Protein AF-A0A1A8ERA2-F1 (afdb_monomer_lite)

Radius of gyration: 36.49 Å; chains: 1; bounding box: 68×68×113 Å

Foldseek 3Di:
DVVVVVVVVVVVVVVVPDDPVPDDDDLVCLQVPDDDDDDPDDDPPCVDPVNDDPVVVVVVVPDDDPDPLQVCLVVDPVSDRRCVVVPDPCVVLVVVLVVLVVLLVVLLVVVVVVVVVVVVVPDPVPPPPVPPPPPPCPVVVVLVVDDPVPRPDPPDDDDDDDDDDDDDDDDDDDDDDDPPDPPVPCPPVVVVVVSVVVPHDDDPVRVVVVVVVVVPDQPSGPVSSVVSSVCSVPPPPPDDPPPPPPPDDD

Organism: NCBI:txid1143690

Structure (mmCIF, N/CA/C/O backbone):
data_AF-A0A1A8ERA2-F1
#
_entry.id   AF-A0A1A8ERA2-F1
#
loop_
_atom_site.group_PDB
_atom_site.id
_atom_site.type_symbol
_atom_site.label_atom_id
_atom_site.label_alt_id
_atom_site.label_comp_id
_atom_site.label_asym_id
_atom_site.label_entity_id
_atom_site.label_seq_id
_atom_site.pdbx_PDB_ins_code
_atom_site.Cartn_x
_atom_site.Cartn_y
_atom_site.Cartn_z
_atom_site.occupancy
_atom_site.B_iso_or_equiv
_atom_site.auth_seq_id
_atom_site.auth_comp_id
_atom_site.auth_asym_id
_atom_site.auth_atom_id
_atom_site.pdbx_PDB_model_num
ATOM 1 N N . MET A 1 1 ? -25.218 9.909 1.684 1.00 67.38 1 MET A N 1
ATOM 2 C CA . MET A 1 1 ? -26.041 10.709 2.620 1.00 67.38 1 MET A CA 1
ATOM 3 C C . MET A 1 1 ? -27.299 9.947 3.028 1.00 67.38 1 MET A C 1
ATOM 5 O O . MET A 1 1 ? -27.456 9.695 4.211 1.00 67.38 1 MET A O 1
ATOM 9 N N . SER A 1 2 ? -28.126 9.487 2.080 1.00 87.06 2 SER A N 1
ATOM 10 C CA . SER A 1 2 ? -29.392 8.778 2.359 1.00 87.06 2 SER A CA 1
ATOM 11 C C . SER A 1 2 ? -29.260 7.539 3.259 1.00 87.06 2 SER A C 1
ATOM 13 O O . SER A 1 2 ? -29.951 7.444 4.263 1.00 87.06 2 SER A O 1
ATOM 15 N N . SER A 1 3 ? -28.324 6.630 2.965 1.00 95.19 3 SER A N 1
ATOM 16 C CA . SER A 1 3 ? -28.158 5.389 3.748 1.00 95.19 3 SER A CA 1
ATOM 17 C C . SER A 1 3 ? -27.691 5.618 5.194 1.00 95.19 3 SER A C 1
ATOM 19 O O . SER A 1 3 ? -28.064 4.868 6.094 1.00 95.19 3 SER A O 1
ATOM 21 N N . LEU A 1 4 ? -26.875 6.649 5.444 1.00 96.38 4 LEU A N 1
ATOM 22 C CA . LEU A 1 4 ? -26.453 6.972 6.809 1.00 96.38 4 LEU A CA 1
ATOM 23 C C . LEU A 1 4 ? -27.625 7.532 7.612 1.00 96.38 4 LEU A C 1
ATOM 25 O O . LEU A 1 4 ? -27.808 7.134 8.756 1.00 96.38 4 LEU A O 1
ATOM 29 N N . GLN A 1 5 ? -28.420 8.408 6.995 1.00 95.94 5 GLN A N 1
ATOM 30 C CA . GLN A 1 5 ? -29.575 9.010 7.647 1.00 95.94 5 GLN A CA 1
ATOM 31 C C . GLN A 1 5 ? -30.605 7.952 8.047 1.00 95.94 5 GLN A C 1
ATOM 33 O O . GLN A 1 5 ? -30.998 7.896 9.203 1.00 95.94 5 GLN A O 1
ATOM 38 N N . GLU A 1 6 ? -30.936 7.029 7.143 1.00 97.19 6 GLU A N 1
ATOM 39 C CA . GLU A 1 6 ? -31.848 5.922 7.448 1.00 97.19 6 GLU A CA 1
ATOM 40 C C . GLU A 1 6 ? -31.353 5.073 8.633 1.00 97.19 6 GLU A C 1
ATOM 42 O O . GLU A 1 6 ? -32.122 4.707 9.522 1.00 97.19 6 GLU A O 1
ATOM 47 N N . ARG A 1 7 ? -30.044 4.790 8.691 1.00 96.94 7 ARG A N 1
ATOM 48 C CA . ARG A 1 7 ? -29.445 4.065 9.821 1.00 96.94 7 ARG A CA 1
ATOM 49 C C . ARG A 1 7 ? -29.543 4.843 11.129 1.00 96.94 7 ARG A C 1
ATOM 51 O O . ARG A 1 7 ? -29.744 4.219 12.166 1.00 96.94 7 ARG A O 1
ATOM 58 N N . VAL A 1 8 ? -29.369 6.164 11.088 1.00 97.25 8 VAL A N 1
ATOM 59 C CA . VAL A 1 8 ? -29.513 7.042 12.258 1.00 97.25 8 VAL A CA 1
ATOM 60 C C . VAL A 1 8 ? -30.956 7.018 12.756 1.00 97.25 8 VAL A C 1
ATOM 62 O O . VAL A 1 8 ? -31.172 6.792 13.944 1.00 97.25 8 VAL A O 1
ATOM 65 N N . ASP A 1 9 ? -31.929 7.149 11.858 1.00 96.75 9 ASP A N 1
ATOM 66 C CA . ASP A 1 9 ? -33.352 7.159 12.207 1.00 96.75 9 ASP A CA 1
ATOM 67 C C . ASP A 1 9 ? -33.783 5.814 12.821 1.00 96.75 9 ASP A C 1
ATOM 69 O O . ASP A 1 9 ? -34.408 5.770 13.883 1.00 96.75 9 ASP A O 1
ATOM 73 N N . GLN A 1 10 ? -33.370 4.692 12.218 1.00 96.44 10 GLN A N 1
ATOM 74 C CA . GLN A 1 10 ? -33.622 3.355 12.768 1.00 96.44 10 GLN A CA 1
ATOM 75 C C . GLN A 1 10 ? -32.937 3.140 14.123 1.00 96.44 10 GLN A C 1
ATOM 77 O O . GLN A 1 10 ? -33.499 2.490 15.007 1.00 96.44 10 GLN A O 1
ATOM 82 N N . LEU A 1 11 ? -31.712 3.647 14.293 1.00 96.94 11 LEU A N 1
ATOM 83 C CA . LEU A 1 11 ? -30.984 3.527 15.553 1.00 96.94 11 LEU A CA 1
ATOM 84 C C . LEU A 1 11 ? -31.659 4.342 16.659 1.00 96.94 11 LEU A C 1
ATOM 86 O O . LEU A 1 11 ? -31.787 3.836 17.769 1.00 96.94 11 LEU A O 1
ATOM 90 N N . ALA A 1 12 ? -32.141 5.549 16.357 1.00 96.81 12 ALA A N 1
ATOM 91 C CA . ALA A 1 12 ? -32.857 6.390 17.312 1.00 96.81 12 ALA A CA 1
ATOM 92 C C . ALA A 1 12 ? -34.110 5.689 17.858 1.00 96.81 12 ALA A C 1
ATOM 94 O O . ALA A 1 12 ? -34.311 5.657 19.069 1.00 96.81 12 ALA A O 1
ATOM 95 N N . VAL A 1 13 ? -34.897 5.049 16.983 1.00 96.56 13 VAL A N 1
ATOM 96 C CA . VAL A 1 13 ? -36.064 4.246 17.386 1.00 96.56 13 VAL A CA 1
ATOM 97 C C . VAL A 1 13 ? -35.662 3.054 18.259 1.00 96.56 13 VAL A C 1
ATOM 99 O O . VAL A 1 13 ? -36.326 2.767 19.249 1.00 96.56 13 VAL A O 1
ATOM 102 N N . LYS A 1 14 ? -34.572 2.353 17.922 1.00 94.88 14 LYS A N 1
ATOM 103 C CA . LYS A 1 14 ? -34.097 1.217 18.728 1.00 94.88 14 LYS A CA 1
ATOM 104 C C . LYS A 1 14 ? -33.638 1.648 20.116 1.00 94.88 14 LYS A C 1
ATOM 106 O O . LYS A 1 14 ? -33.946 0.960 21.076 1.00 94.88 14 LYS A O 1
ATOM 111 N N . VAL A 1 15 ? -32.931 2.772 20.221 1.00 94.56 15 VAL A N 1
ATOM 112 C CA . VAL A 1 15 ? -32.398 3.278 21.495 1.00 94.56 15 VAL A CA 1
ATOM 113 C C . VAL A 1 15 ? -33.516 3.711 22.442 1.00 94.56 15 VAL A C 1
ATOM 115 O O . VAL A 1 15 ? -33.426 3.443 23.634 1.00 94.56 15 VAL A O 1
ATOM 118 N N . THR A 1 16 ? -34.585 4.334 21.938 1.00 93.19 16 THR A N 1
ATOM 119 C CA . THR A 1 16 ? -35.718 4.756 22.782 1.00 93.19 16 THR A CA 1
ATOM 120 C C . THR A 1 16 ? -36.591 3.597 23.262 1.00 93.19 16 THR A C 1
ATOM 122 O O . THR A 1 16 ? -37.322 3.763 24.232 1.00 93.19 16 THR A O 1
ATOM 125 N N . GLN A 1 17 ? -36.518 2.436 22.605 1.00 91.44 17 GLN A N 1
ATOM 126 C CA . GLN A 1 17 ? -37.237 1.215 22.990 1.00 91.44 17 GLN A CA 1
ATOM 127 C C . GLN A 1 17 ? -36.444 0.308 23.945 1.00 91.44 17 GLN A C 1
ATOM 129 O O . GLN A 1 17 ? -36.964 -0.732 24.345 1.00 91.44 17 GLN A O 1
ATOM 134 N N . LEU A 1 18 ? -35.199 0.656 24.294 1.00 89.81 18 LEU A N 1
ATOM 135 C CA . LEU A 1 18 ? -34.400 -0.130 25.236 1.00 89.81 18 LEU A CA 1
ATOM 136 C C . LEU A 1 18 ? -34.972 -0.014 26.653 1.00 89.81 18 LEU A C 1
ATOM 138 O O . LEU A 1 18 ? -35.163 1.087 27.165 1.00 89.81 18 LEU A O 1
ATOM 142 N N . ASP A 1 19 ? -35.191 -1.160 27.295 1.00 89.56 19 ASP A N 1
ATOM 143 C CA . ASP A 1 19 ? -35.602 -1.253 28.695 1.00 89.56 19 ASP A CA 1
ATOM 144 C C . ASP A 1 19 ? -34.461 -1.840 29.535 1.00 89.56 19 ASP A C 1
ATOM 146 O O . ASP A 1 19 ? -34.217 -3.049 29.546 1.00 89.56 19 ASP A O 1
ATOM 150 N N . SER A 1 20 ? -33.769 -0.966 30.269 1.00 81.06 20 SER A N 1
ATOM 151 C CA . SER A 1 20 ? -32.629 -1.335 31.114 1.00 81.06 20 SER A CA 1
ATOM 152 C C . SER A 1 20 ? -32.998 -2.228 32.299 1.00 81.06 20 SER A C 1
ATOM 154 O O . SER A 1 20 ? -32.108 -2.777 32.940 1.00 81.06 20 SER A O 1
ATOM 156 N N . THR A 1 21 ? -34.284 -2.333 32.650 1.00 80.81 21 THR A N 1
ATOM 157 C CA . THR A 1 21 ? -34.737 -3.180 33.763 1.00 80.81 21 THR A CA 1
ATOM 158 C C . THR A 1 21 ? -34.913 -4.642 33.356 1.00 80.81 21 THR A C 1
ATOM 160 O O . THR A 1 21 ? -34.885 -5.518 34.218 1.00 80.81 21 THR A O 1
ATOM 163 N N . VAL A 1 22 ? -35.047 -4.903 32.050 1.00 80.38 22 VAL A N 1
ATOM 164 C CA . VAL A 1 22 ? -35.243 -6.237 31.460 1.00 80.38 22 VAL A CA 1
ATOM 165 C C . VAL A 1 22 ? -33.970 -6.755 30.777 1.00 80.38 22 VAL A C 1
ATOM 167 O O . VAL A 1 22 ? -33.800 -7.963 30.622 1.00 80.38 22 VAL A O 1
ATOM 170 N N . GLU A 1 23 ? -33.060 -5.870 30.364 1.00 78.38 23 GLU A N 1
ATOM 171 C CA . GLU A 1 23 ? -31.837 -6.251 29.651 1.00 78.38 23 GLU A CA 1
ATOM 172 C C . GLU A 1 23 ? -30.810 -6.943 30.572 1.00 78.38 23 GLU A C 1
ATOM 174 O O . GLU A 1 23 ? -30.042 -6.307 31.294 1.00 78.38 23 GLU A O 1
ATOM 179 N N . GLU A 1 24 ? -30.776 -8.277 30.532 1.00 81.25 24 GLU A N 1
ATOM 180 C CA . GLU A 1 24 ? -29.792 -9.078 31.265 1.00 81.25 24 GLU A CA 1
ATOM 181 C C . GLU A 1 24 ? -28.432 -9.128 30.547 1.00 81.25 24 GLU A C 1
ATOM 183 O O . GLU A 1 24 ? -28.320 -9.487 29.370 1.00 81.25 24 GLU A O 1
ATOM 188 N N . VAL A 1 25 ? -27.353 -8.834 31.280 1.00 79.06 25 VAL A N 1
ATOM 189 C CA . VAL A 1 25 ? -25.978 -8.918 30.765 1.00 79.06 25 VAL A CA 1
ATOM 190 C C . VAL A 1 25 ? -25.501 -10.373 30.778 1.00 79.06 25 VAL A C 1
ATOM 192 O O . VAL A 1 25 ? -25.180 -10.933 31.827 1.00 79.06 25 VAL A O 1
ATOM 195 N N . SER A 1 26 ? -25.399 -10.989 29.598 1.00 81.12 26 SER A N 1
ATOM 196 C CA . SER A 1 26 ? -24.947 -12.377 29.462 1.00 81.12 26 SER A CA 1
ATOM 197 C C . SER A 1 26 ? -23.425 -12.499 29.333 1.00 81.12 26 SER A C 1
ATOM 199 O O . SER A 1 26 ? -22.819 -12.063 28.353 1.00 81.12 26 SER A O 1
ATOM 201 N N . LEU A 1 27 ? -22.797 -13.215 30.272 1.00 77.50 27 LEU A N 1
ATOM 202 C CA . LEU A 1 27 ? -21.377 -13.592 30.185 1.00 77.50 27 LEU A CA 1
ATOM 203 C C . LEU A 1 27 ? -21.080 -14.570 29.030 1.00 77.50 27 LEU A C 1
ATOM 205 O O . LEU A 1 27 ? -19.918 -14.763 28.670 1.00 77.50 27 LEU A O 1
ATOM 209 N N . GLN A 1 28 ? -22.106 -15.186 28.430 1.00 72.44 28 GLN A N 1
ATOM 210 C CA . GLN A 1 28 ? -21.942 -16.115 27.305 1.00 72.44 28 GLN A CA 1
ATOM 211 C C . GLN A 1 28 ? -21.515 -15.384 26.024 1.00 72.44 28 GLN A C 1
ATOM 213 O O . GLN A 1 28 ? -20.762 -15.935 25.214 1.00 72.44 28 GLN A O 1
ATOM 218 N N . ASP A 1 29 ? -21.931 -14.124 25.864 1.00 74.69 29 ASP A N 1
ATOM 219 C CA . ASP A 1 29 ? -21.637 -13.319 24.677 1.00 74.69 29 ASP A CA 1
ATOM 220 C C . ASP A 1 29 ? -20.141 -13.031 24.517 1.00 74.69 29 ASP A C 1
ATOM 222 O O . ASP A 1 29 ? -19.654 -12.960 23.389 1.00 74.69 29 ASP A O 1
ATOM 226 N N . ILE A 1 30 ? -19.402 -12.958 25.630 1.00 72.56 30 ILE A N 1
ATOM 227 C CA . ILE A 1 30 ? -17.950 -12.714 25.662 1.00 72.56 30 ILE A CA 1
ATOM 228 C C . ILE A 1 30 ? -17.185 -13.795 24.882 1.00 72.56 30 ILE A C 1
ATOM 230 O O . ILE A 1 30 ? -16.195 -13.497 24.216 1.00 72.56 30 ILE A O 1
ATOM 234 N N . ASN A 1 31 ? -17.659 -15.043 24.928 1.00 71.38 31 ASN A N 1
ATOM 235 C CA . ASN A 1 31 ? -16.985 -16.178 24.295 1.00 71.38 31 ASN A CA 1
ATOM 236 C C . ASN A 1 31 ? -17.620 -16.585 22.958 1.00 71.38 31 ASN A C 1
ATOM 238 O O . ASN A 1 31 ? -16.948 -17.171 22.111 1.00 71.38 31 ASN A O 1
ATOM 242 N N . MET A 1 32 ? -18.906 -16.283 22.755 1.00 71.50 32 MET A N 1
ATOM 243 C CA . MET A 1 32 ? -19.664 -16.734 21.582 1.00 71.50 32 MET A CA 1
ATOM 244 C C . MET A 1 32 ? -19.730 -15.694 20.455 1.00 71.50 32 MET A C 1
ATOM 246 O O . MET A 1 32 ? -19.982 -16.061 19.302 1.00 71.50 32 MET A O 1
ATOM 250 N N . ARG A 1 33 ? -19.486 -14.407 20.746 1.00 75.69 33 ARG A N 1
ATOM 251 C CA . ARG A 1 33 ? -19.503 -13.320 19.756 1.00 75.69 33 ARG A CA 1
ATOM 252 C C . ARG A 1 33 ? -18.098 -12.788 19.503 1.00 75.69 33 ARG A C 1
ATOM 254 O O . ARG A 1 33 ? -17.253 -12.718 20.387 1.00 75.69 33 ARG A O 1
ATOM 261 N N . LYS A 1 34 ? -17.840 -12.379 18.260 1.00 79.75 34 LYS A N 1
ATOM 262 C CA . LYS A 1 34 ? -16.628 -11.616 17.946 1.00 79.75 34 LYS A CA 1
ATOM 263 C C . LYS A 1 34 ? -16.745 -10.227 18.563 1.00 79.75 34 LYS A C 1
ATOM 265 O O . LYS A 1 34 ? -17.805 -9.611 18.479 1.00 79.75 34 LYS A O 1
ATOM 270 N N . ALA A 1 35 ? -15.639 -9.721 19.099 1.00 82.56 35 ALA A N 1
ATOM 271 C CA . ALA A 1 35 ? -15.551 -8.327 19.506 1.00 82.56 35 ALA A CA 1
ATOM 272 C C . ALA A 1 35 ? -15.845 -7.397 18.318 1.00 82.56 35 ALA A C 1
ATOM 274 O O . ALA A 1 35 ? -15.449 -7.677 17.181 1.00 82.56 35 ALA A O 1
ATOM 275 N N . PHE A 1 36 ? -16.509 -6.278 18.600 1.00 88.19 36 PHE A N 1
ATOM 276 C CA . PHE A 1 36 ? -16.684 -5.206 17.631 1.00 88.19 36 PHE A CA 1
ATOM 277 C C . PHE A 1 36 ? -15.318 -4.725 17.116 1.00 88.19 36 PHE A C 1
ATOM 279 O O . PHE A 1 36 ? -14.358 -4.591 17.879 1.00 88.19 36 PHE A O 1
ATOM 286 N N . LYS A 1 37 ? -15.232 -4.467 15.809 1.00 89.94 37 LYS A N 1
ATOM 287 C CA . LYS A 1 37 ? -14.061 -3.883 15.153 1.00 89.94 37 LYS A CA 1
ATOM 288 C C . LYS A 1 37 ? -14.521 -2.695 14.324 1.00 89.94 37 LYS A C 1
ATOM 290 O O . LYS A 1 37 ? -15.423 -2.831 13.498 1.00 89.94 37 LYS A O 1
ATOM 295 N N . SER A 1 38 ? -13.907 -1.543 14.560 1.00 94.00 38 SER A N 1
ATOM 296 C CA . SER A 1 38 ? -14.080 -0.373 13.708 1.00 94.00 38 SER A CA 1
ATOM 297 C C . SER A 1 38 ? -13.376 -0.579 12.366 1.00 94.00 38 SER A C 1
ATOM 299 O O . SER A 1 38 ? -12.514 -1.448 12.218 1.00 94.00 38 SER A O 1
ATOM 301 N N . SER A 1 39 ? -13.755 0.233 11.378 1.00 92.06 39 SER A N 1
ATOM 302 C CA . SER A 1 39 ? -13.008 0.309 10.124 1.00 92.06 39 SER A CA 1
ATOM 303 C C . SER A 1 39 ? -11.579 0.781 10.403 1.00 92.06 39 SER A C 1
ATOM 305 O O . SER A 1 39 ? -11.381 1.776 11.097 1.00 92.06 39 SER A O 1
ATOM 307 N N . THR A 1 40 ? -10.601 0.074 9.842 1.00 90.06 40 THR A N 1
ATOM 308 C CA . THR A 1 40 ? -9.170 0.416 9.901 1.00 90.06 40 THR A CA 1
ATOM 309 C C . THR A 1 40 ? -8.590 0.632 8.503 1.00 90.06 40 THR A C 1
ATOM 311 O O . THR A 1 40 ? -7.399 0.425 8.287 1.00 90.06 40 THR A O 1
ATOM 314 N N . ILE A 1 41 ? -9.441 0.971 7.531 1.00 88.94 41 ILE A N 1
ATOM 315 C CA . ILE A 1 41 ? -9.022 1.230 6.152 1.00 88.94 41 ILE A CA 1
ATOM 316 C C . ILE A 1 41 ? -8.099 2.452 6.148 1.00 88.94 41 ILE A C 1
ATOM 318 O O . ILE A 1 41 ? -8.436 3.489 6.718 1.00 88.94 41 ILE A O 1
ATOM 322 N N . GLN A 1 42 ? -6.938 2.306 5.516 1.00 89.75 42 GLN A N 1
ATOM 323 C CA . GLN A 1 42 ? -5.975 3.378 5.303 1.00 89.75 42 GLN A CA 1
ATOM 324 C C . GLN A 1 42 ? -5.757 3.541 3.804 1.00 89.75 42 GLN A C 1
ATOM 326 O O . GLN A 1 42 ? -5.497 2.556 3.110 1.00 89.75 42 GLN A O 1
ATOM 331 N N . ASP A 1 43 ? -5.847 4.775 3.316 1.00 90.25 43 ASP A N 1
ATOM 332 C CA . ASP A 1 43 ? -5.602 5.072 1.910 1.00 90.25 43 ASP A CA 1
ATOM 333 C C . ASP A 1 43 ? -4.105 4.951 1.605 1.00 90.25 43 ASP A C 1
ATOM 335 O O . ASP A 1 43 ? -3.256 5.574 2.246 1.00 90.25 43 ASP A O 1
ATOM 339 N N . GLN A 1 44 ? -3.779 4.132 0.610 1.00 89.12 44 GLN A N 1
ATOM 340 C CA . GLN A 1 44 ? -2.415 3.868 0.161 1.00 89.12 44 GLN A CA 1
ATOM 341 C C . GLN A 1 44 ? -2.328 4.039 -1.359 1.00 89.12 44 GLN A C 1
ATOM 343 O O . GLN A 1 44 ? -3.341 4.079 -2.053 1.00 89.12 44 GLN A O 1
ATOM 348 N N . GLN A 1 45 ? -1.104 4.136 -1.892 1.00 90.25 45 GLN A N 1
ATOM 349 C CA . GLN A 1 45 ? -0.858 4.287 -3.338 1.00 90.25 45 GLN A CA 1
ATOM 350 C C . GLN A 1 45 ? -1.581 5.498 -3.968 1.00 90.25 45 GLN A C 1
ATOM 352 O O . GLN A 1 45 ? -2.091 5.440 -5.088 1.00 90.25 45 GLN A O 1
ATOM 357 N N . VAL A 1 46 ? -1.584 6.628 -3.253 1.00 90.94 46 VAL A N 1
ATOM 358 C CA . VAL A 1 46 ? -2.332 7.850 -3.609 1.00 90.94 46 VAL A CA 1
ATOM 359 C C . VAL A 1 46 ? -1.911 8.500 -4.935 1.00 90.94 46 VAL A C 1
ATOM 361 O O . VAL A 1 46 ? -2.669 9.278 -5.503 1.00 90.94 46 VAL A O 1
ATOM 364 N N . VAL A 1 47 ? -0.736 8.154 -5.467 1.00 90.50 47 VAL A N 1
ATOM 365 C CA . VAL A 1 47 ? -0.189 8.647 -6.751 1.00 90.50 47 VAL A CA 1
ATOM 366 C C . VAL A 1 47 ? -0.242 7.595 -7.870 1.00 90.50 47 VAL A C 1
ATOM 368 O O . VAL A 1 47 ? 0.595 7.575 -8.772 1.00 90.50 47 VAL A O 1
ATOM 371 N N . SER A 1 48 ? -1.196 6.667 -7.799 1.00 92.38 48 SER A N 1
ATOM 372 C CA . SER A 1 48 ? -1.416 5.656 -8.837 1.00 92.38 48 SER A CA 1
ATOM 373 C C . SER A 1 48 ? -1.961 6.264 -10.137 1.00 92.38 48 SER A C 1
ATOM 375 O O . SER A 1 48 ? -2.517 7.358 -10.162 1.00 92.38 48 SER A O 1
ATOM 377 N N . ARG A 1 49 ? -1.857 5.531 -11.255 1.00 92.50 49 ARG A N 1
ATOM 378 C CA . ARG A 1 49 ? -2.374 6.003 -12.558 1.00 92.50 49 ARG A CA 1
ATOM 379 C C . ARG A 1 49 ? -3.873 6.325 -12.535 1.00 92.50 49 ARG A C 1
ATOM 381 O O . ARG A 1 49 ? -4.320 7.136 -13.335 1.00 92.50 49 ARG A O 1
ATOM 388 N N . THR A 1 50 ? -4.635 5.694 -11.643 1.00 92.75 50 THR A N 1
ATOM 389 C CA . THR A 1 50 ? -6.082 5.896 -11.489 1.00 92.75 50 THR A CA 1
ATOM 390 C C . THR A 1 50 ? -6.443 7.167 -10.729 1.00 92.75 50 THR A C 1
ATOM 392 O O . THR A 1 50 ? -7.565 7.637 -10.872 1.00 92.75 50 THR A O 1
ATOM 395 N N . SER A 1 51 ? -5.525 7.730 -9.936 1.00 95.44 51 SER A N 1
ATOM 396 C CA . SER A 1 51 ? -5.746 9.000 -9.233 1.00 95.44 51 SER A CA 1
ATOM 397 C C . SER A 1 51 ? -5.266 10.220 -10.026 1.00 95.44 51 SER A C 1
ATOM 399 O O . SER A 1 51 ? -5.419 11.351 -9.565 1.00 95.44 51 SER A O 1
ATOM 401 N N . VAL A 1 52 ? -4.701 10.019 -11.224 1.00 94.69 52 VAL A N 1
ATOM 402 C CA . VAL A 1 52 ? -4.218 11.112 -12.075 1.00 94.69 52 VAL A CA 1
ATOM 403 C C . VAL A 1 52 ? -5.408 11.922 -12.615 1.00 94.69 52 VAL A C 1
ATOM 405 O O . VAL A 1 52 ? -6.302 11.341 -13.232 1.00 94.69 52 VAL A O 1
ATOM 408 N N . PRO A 1 53 ? -5.425 13.259 -12.448 1.00 96.69 53 PRO A N 1
ATOM 409 C CA . PRO A 1 53 ? -6.510 14.098 -12.953 1.00 96.69 53 PRO A CA 1
ATOM 410 C C . PRO A 1 53 ? -6.645 14.059 -14.481 1.00 96.69 53 PRO A C 1
ATOM 412 O O . PRO A 1 53 ? -5.637 14.053 -15.192 1.00 96.69 53 PRO A O 1
ATOM 415 N N . ASN A 1 54 ? -7.881 14.148 -14.990 1.00 96.75 54 ASN A N 1
ATOM 416 C CA . ASN A 1 54 ? -8.180 14.104 -16.431 1.00 96.75 54 ASN A CA 1
ATOM 417 C C . ASN A 1 54 ? -7.306 15.047 -17.288 1.00 96.75 54 ASN A C 1
ATOM 419 O O . ASN A 1 54 ? -6.746 14.563 -18.271 1.00 96.75 54 ASN A O 1
ATOM 423 N N . PRO A 1 55 ? -7.074 16.328 -16.920 1.00 97.75 55 PRO A N 1
ATOM 424 C CA . PRO A 1 55 ? -6.225 17.210 -17.728 1.00 97.75 55 PRO A CA 1
ATOM 425 C C . PRO A 1 55 ? -4.784 16.700 -17.881 1.00 97.75 55 PRO A C 1
ATOM 427 O O . PRO A 1 55 ? -4.175 16.828 -18.942 1.00 97.75 55 PRO A O 1
ATOM 430 N N . VAL A 1 56 ? -4.234 16.080 -16.832 1.00 97.12 56 VAL A N 1
ATOM 431 C CA . VAL A 1 56 ? -2.882 15.501 -16.854 1.00 97.12 56 VAL A CA 1
ATOM 432 C C . VAL A 1 56 ? -2.856 14.240 -17.719 1.00 97.12 56 VAL A C 1
ATOM 434 O O . VAL A 1 56 ? -1.907 14.037 -18.475 1.00 97.12 56 VAL A O 1
ATOM 437 N N . VAL A 1 57 ? -3.910 13.417 -17.666 1.00 96.56 57 VAL A N 1
ATOM 438 C CA . VAL A 1 57 ? -4.058 12.240 -18.540 1.00 96.56 57 VAL A CA 1
ATOM 439 C C . VAL A 1 57 ? -4.120 12.652 -20.014 1.00 96.56 57 VAL A C 1
ATOM 441 O O . VAL A 1 57 ? -3.457 12.046 -20.855 1.00 96.56 57 VAL A O 1
ATOM 444 N N . GLU A 1 58 ? -4.860 13.713 -20.337 1.00 97.00 58 GLU A N 1
ATOM 445 C CA . GLU A 1 58 ? -4.934 14.255 -21.697 1.00 97.00 58 GLU A CA 1
ATOM 446 C C . GLU A 1 58 ? -3.575 14.750 -22.199 1.00 97.00 58 GLU A C 1
ATOM 448 O O . GLU A 1 58 ? -3.207 14.480 -23.343 1.00 97.00 58 GLU A O 1
ATOM 453 N N . MET A 1 59 ? -2.807 15.442 -21.350 1.00 97.00 59 MET A N 1
ATOM 454 C CA . MET A 1 59 ? -1.434 15.836 -21.677 1.00 97.00 59 MET A CA 1
ATOM 455 C C . MET A 1 59 ? -0.544 14.616 -21.916 1.00 97.00 59 MET A C 1
ATOM 457 O O . MET A 1 59 ? 0.158 14.569 -22.922 1.00 97.00 59 MET A O 1
ATOM 461 N N . TYR A 1 60 ? -0.619 13.614 -21.039 1.00 96.06 60 TYR A N 1
ATOM 462 C CA . TYR A 1 60 ? 0.163 12.385 -21.147 1.00 96.06 60 TYR A CA 1
ATOM 463 C C . TYR A 1 60 ? -0.100 11.634 -22.460 1.00 96.06 60 TYR A C 1
ATOM 465 O O . TYR A 1 60 ? 0.831 11.120 -23.072 1.00 96.06 60 TYR A O 1
ATOM 473 N N . HIS A 1 61 ? -1.346 11.599 -22.941 1.00 95.88 61 HIS A N 1
ATOM 474 C CA . HIS A 1 61 ? -1.682 10.945 -24.211 1.00 95.88 61 HIS A CA 1
ATOM 475 C C . HIS A 1 61 ? -1.125 11.649 -25.453 1.00 95.88 61 HIS A C 1
ATOM 477 O O . HIS A 1 61 ? -1.030 11.011 -26.502 1.00 95.88 61 HIS A O 1
ATOM 483 N N . ARG A 1 62 ? -0.757 12.932 -25.347 1.00 96.50 62 ARG A N 1
ATOM 484 C CA . ARG A 1 62 ? -0.086 13.679 -26.421 1.00 96.50 62 ARG A CA 1
ATOM 485 C C . ARG A 1 62 ? 1.430 13.476 -26.433 1.00 96.50 62 ARG A C 1
ATOM 487 O O . ARG A 1 62 ? 2.065 13.857 -27.409 1.00 96.50 62 ARG A O 1
ATOM 494 N N . CYS A 1 63 ? 2.006 12.918 -25.368 1.00 97.06 63 CYS A N 1
ATOM 495 C CA . CYS A 1 63 ? 3.434 12.633 -25.295 1.00 97.06 63 CYS A CA 1
ATOM 496 C C . CYS A 1 63 ? 3.820 11.423 -26.155 1.00 97.06 63 CYS A C 1
ATOM 498 O O . CYS A 1 63 ? 3.009 10.525 -26.406 1.00 97.06 63 CYS A O 1
ATOM 500 N N . ASP A 1 64 ? 5.095 11.375 -26.543 1.00 97.44 64 ASP A N 1
ATOM 501 C CA . ASP A 1 64 ? 5.650 10.251 -27.287 1.00 97.44 64 ASP A CA 1
ATOM 502 C C . ASP A 1 64 ? 5.598 8.963 -26.463 1.00 97.44 64 ASP A C 1
ATOM 504 O O . ASP A 1 64 ? 5.986 8.905 -25.291 1.00 97.44 64 ASP A O 1
ATOM 508 N N . LYS A 1 65 ? 5.098 7.903 -27.097 1.00 95.81 65 LYS A N 1
ATOM 509 C CA . LYS A 1 65 ? 5.016 6.573 -26.493 1.00 95.81 65 LYS A CA 1
ATOM 510 C C . LYS A 1 65 ? 6.381 5.887 -26.580 1.00 95.81 65 LYS A C 1
ATOM 512 O O . LYS A 1 65 ? 7.103 6.101 -27.555 1.00 95.81 65 LYS A O 1
ATOM 517 N N . PRO A 1 66 ? 6.730 5.023 -25.609 1.00 96.06 66 PRO A N 1
ATOM 518 C CA . PRO A 1 66 ? 7.962 4.256 -25.701 1.00 96.06 66 PRO A CA 1
ATOM 519 C C . PRO A 1 66 ? 7.938 3.347 -26.940 1.00 96.06 66 PRO A C 1
ATOM 521 O O . PRO A 1 66 ? 6.854 2.953 -27.393 1.00 96.06 66 PRO A O 1
ATOM 524 N N . PRO A 1 67 ? 9.114 2.960 -27.467 1.00 96.38 67 PRO A N 1
ATOM 525 C CA . PRO A 1 67 ? 9.194 1.976 -28.537 1.00 96.38 67 PRO A CA 1
ATOM 526 C C . PRO A 1 67 ? 8.419 0.700 -28.163 1.00 96.38 67 PRO A C 1
ATOM 528 O O . PRO A 1 67 ? 8.462 0.289 -26.998 1.00 96.38 67 PRO A O 1
ATOM 531 N N . PRO A 1 68 ? 7.718 0.048 -29.111 1.00 95.81 68 PRO A N 1
ATOM 532 C CA . PRO A 1 68 ? 6.856 -1.100 -28.830 1.00 95.81 68 PRO A CA 1
ATOM 533 C C . PRO A 1 68 ? 7.671 -2.384 -28.603 1.00 95.81 68 PRO A C 1
ATOM 535 O O . PRO A 1 68 ? 7.469 -3.391 -29.272 1.00 95.81 68 PRO A O 1
ATOM 538 N N . LEU A 1 69 ? 8.592 -2.372 -27.638 1.00 96.81 69 LEU A N 1
ATOM 539 C CA . LEU A 1 69 ? 9.502 -3.481 -27.344 1.00 96.81 69 LEU A CA 1
ATOM 540 C C . LEU A 1 69 ? 8.770 -4.744 -26.878 1.00 96.81 69 LEU A C 1
ATOM 542 O O . LEU A 1 69 ? 9.312 -5.835 -27.009 1.00 96.81 69 LEU A O 1
ATOM 546 N N . ASN A 1 70 ? 7.518 -4.622 -26.426 1.00 95.00 70 ASN A N 1
ATOM 547 C CA . ASN A 1 70 ? 6.660 -5.747 -26.042 1.00 95.00 70 ASN A CA 1
ATOM 548 C C . ASN A 1 70 ? 6.509 -6.811 -27.137 1.00 95.00 70 ASN A C 1
ATOM 550 O O . ASN A 1 70 ? 6.288 -7.977 -26.820 1.00 95.00 70 ASN A O 1
ATOM 554 N N . ILE A 1 71 ? 6.655 -6.439 -28.413 1.00 96.69 71 ILE A N 1
ATOM 555 C CA . ILE A 1 71 ? 6.617 -7.393 -29.532 1.00 96.69 71 ILE A CA 1
ATOM 556 C C . ILE A 1 71 ? 7.774 -8.400 -29.484 1.00 96.69 71 ILE A C 1
ATOM 558 O O . ILE A 1 71 ? 7.672 -9.479 -30.060 1.00 96.69 71 ILE A O 1
ATOM 562 N N . LEU A 1 72 ? 8.868 -8.053 -28.798 1.00 95.88 72 LEU A N 1
ATOM 563 C CA . LEU A 1 72 ? 10.051 -8.893 -28.642 1.00 95.88 72 LEU A CA 1
ATOM 564 C C . LEU A 1 72 ? 9.950 -9.821 -27.425 1.00 95.88 72 LEU A C 1
ATOM 566 O O . LEU A 1 72 ? 10.703 -10.785 -27.345 1.00 95.88 72 LEU A O 1
ATOM 570 N N . THR A 1 73 ? 9.019 -9.568 -26.497 1.00 95.50 73 THR A N 1
ATOM 571 C CA . THR A 1 73 ? 8.836 -10.363 -25.270 1.00 95.50 73 THR A CA 1
ATOM 572 C C . THR A 1 73 ? 8.696 -11.873 -25.534 1.00 95.50 73 THR A C 1
ATOM 574 O O . THR A 1 73 ? 9.357 -12.634 -24.829 1.00 95.50 73 THR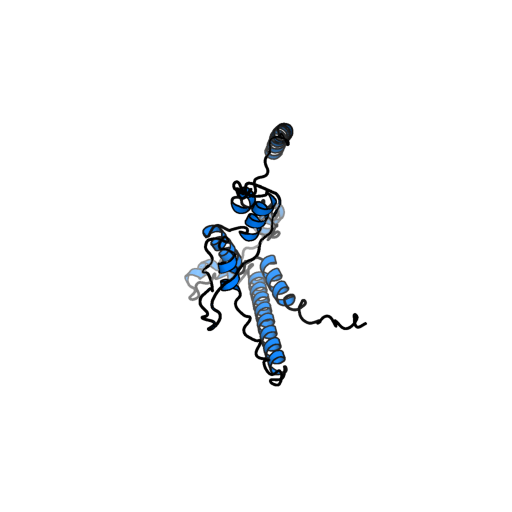 A O 1
ATOM 577 N N . PRO A 1 74 ? 7.933 -12.350 -26.546 1.00 97.00 74 PRO A N 1
ATOM 578 C CA . PRO A 1 74 ? 7.823 -13.786 -26.838 1.00 97.00 74 PRO A CA 1
ATOM 579 C C . PRO A 1 74 ? 9.129 -14.458 -27.282 1.00 97.00 74 PRO A C 1
ATOM 581 O O . PRO A 1 74 ? 9.244 -15.675 -27.186 1.00 97.00 74 PRO A O 1
ATOM 584 N N . TYR A 1 75 ? 10.099 -13.682 -27.767 1.00 96.06 75 TYR A N 1
ATOM 585 C CA . TYR A 1 75 ? 11.369 -14.184 -28.299 1.00 96.06 75 TYR A CA 1
ATOM 586 C C . TYR A 1 75 ? 12.503 -14.153 -27.266 1.00 96.06 75 TYR A C 1
ATOM 588 O O . TYR A 1 75 ? 13.646 -14.445 -27.605 1.00 96.06 75 TYR A O 1
ATOM 596 N N . ARG A 1 76 ? 12.221 -13.766 -26.016 1.00 96.44 76 ARG A N 1
ATOM 597 C CA . ARG A 1 76 ? 13.220 -13.716 -24.945 1.00 96.44 76 ARG A CA 1
ATOM 598 C C . ARG A 1 76 ? 13.305 -15.040 -24.192 1.00 96.44 76 ARG A C 1
ATOM 600 O O . ARG A 1 76 ? 12.293 -15.541 -23.706 1.00 96.44 76 ARG A O 1
ATOM 607 N N . ASP A 1 77 ? 14.525 -15.518 -23.962 1.00 96.94 77 ASP A N 1
ATOM 608 C CA . ASP A 1 77 ? 14.778 -16.746 -23.192 1.00 96.94 77 ASP A CA 1
ATOM 609 C C . ASP A 1 77 ? 14.382 -16.623 -21.709 1.00 96.94 77 ASP A C 1
ATOM 611 O O . ASP A 1 77 ? 13.951 -17.590 -21.080 1.00 96.94 77 ASP A O 1
ATOM 615 N N . ASP A 1 78 ? 14.490 -15.418 -21.137 1.00 95.50 78 ASP A N 1
ATOM 616 C CA . ASP A 1 78 ? 14.213 -15.151 -19.720 1.00 95.50 78 ASP A CA 1
ATOM 617 C C . ASP A 1 78 ? 12.725 -14.945 -19.390 1.00 95.50 78 ASP A C 1
ATOM 619 O O . ASP A 1 78 ? 12.376 -14.799 -18.215 1.00 95.50 78 ASP A O 1
ATOM 623 N N . LYS A 1 79 ? 11.847 -14.929 -20.406 1.00 93.44 79 LYS A N 1
ATOM 624 C CA . LYS A 1 79 ? 10.396 -14.673 -20.294 1.00 93.44 79 LYS A CA 1
ATOM 625 C C . LYS A 1 79 ? 10.042 -13.363 -19.579 1.00 93.44 79 LYS A C 1
ATOM 6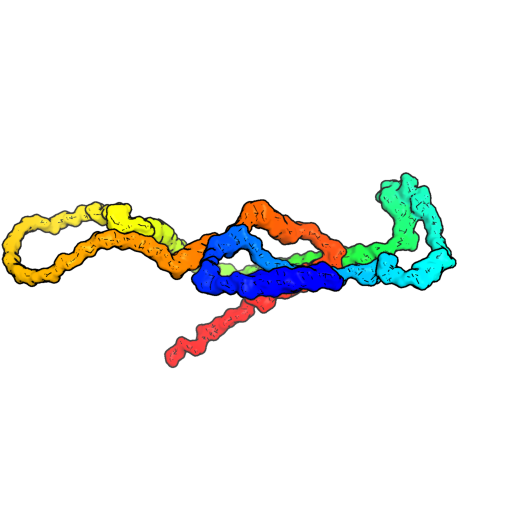27 O O . LYS A 1 79 ? 8.930 -13.212 -19.070 1.00 93.44 79 LYS A O 1
ATOM 632 N N . LYS A 1 80 ? 10.979 -12.415 -19.505 1.00 94.88 80 LYS A N 1
ATOM 633 C CA . LYS A 1 80 ? 10.737 -11.101 -18.907 1.00 94.88 80 LYS A CA 1
ATOM 634 C C . LYS A 1 80 ? 10.140 -10.165 -19.944 1.00 94.88 80 LYS A C 1
ATOM 636 O O . LYS A 1 80 ? 10.420 -10.270 -21.131 1.00 94.88 80 LYS A O 1
ATOM 641 N N . ASP A 1 81 ? 9.338 -9.221 -19.473 1.00 94.88 81 ASP A N 1
ATOM 642 C CA . ASP A 1 81 ? 8.792 -8.165 -20.316 1.00 94.88 81 ASP A CA 1
ATOM 643 C C . ASP A 1 81 ? 9.933 -7.309 -20.893 1.00 94.88 81 ASP A C 1
ATOM 645 O O . ASP A 1 81 ? 10.686 -6.678 -20.148 1.00 94.88 81 ASP A O 1
ATOM 649 N N . ALA A 1 82 ? 10.065 -7.306 -22.221 1.00 96.31 82 ALA A N 1
ATOM 650 C CA . ALA A 1 82 ? 11.102 -6.572 -22.931 1.00 96.31 82 ALA A CA 1
ATOM 651 C C . ALA A 1 82 ? 11.033 -5.059 -22.667 1.00 96.31 82 ALA A C 1
ATOM 653 O O . ALA A 1 82 ? 12.075 -4.409 -22.589 1.00 96.31 82 ALA A O 1
ATOM 654 N N . LEU A 1 83 ? 9.835 -4.491 -22.477 1.00 96.75 83 LEU A N 1
ATOM 655 C CA . LEU A 1 83 ? 9.691 -3.061 -22.209 1.00 96.75 83 LEU A CA 1
ATOM 656 C C . LEU A 1 83 ? 10.237 -2.673 -20.836 1.00 96.75 83 LEU A C 1
ATOM 658 O O . LEU A 1 83 ? 10.745 -1.564 -20.699 1.00 96.75 83 LEU A O 1
ATOM 662 N N . LYS A 1 84 ? 10.247 -3.586 -19.855 1.00 96.50 84 LYS A N 1
ATOM 663 C CA . LYS A 1 84 ? 10.840 -3.324 -18.531 1.00 96.50 84 LYS A CA 1
ATOM 664 C C . LYS A 1 84 ? 12.347 -3.070 -18.575 1.00 96.50 84 LYS A C 1
ATOM 666 O O . LYS A 1 84 ? 12.875 -2.440 -17.667 1.00 96.50 84 LYS A O 1
ATOM 671 N N . PHE A 1 85 ? 13.036 -3.504 -19.633 1.00 95.50 85 PHE A N 1
ATOM 672 C CA . PHE A 1 85 ? 14.451 -3.175 -19.850 1.00 95.50 85 PHE A CA 1
ATOM 673 C C . PHE A 1 85 ? 14.658 -1.740 -20.348 1.00 95.50 85 PHE A C 1
ATOM 675 O O . PHE A 1 85 ? 15.760 -1.212 -20.236 1.00 95.50 85 PHE A O 1
ATOM 682 N N . TYR A 1 86 ? 13.614 -1.110 -20.888 1.00 97.00 86 TYR A N 1
ATOM 683 C CA . TYR A 1 86 ? 13.624 0.291 -21.304 1.00 97.00 86 TYR A CA 1
ATOM 684 C C . TYR A 1 86 ? 13.016 1.204 -20.232 1.00 97.00 86 TYR A C 1
ATOM 686 O O . TYR A 1 86 ? 13.571 2.250 -19.910 1.00 97.00 86 TYR A O 1
ATOM 694 N N . THR A 1 87 ? 11.878 0.811 -19.658 1.00 96.56 87 THR A N 1
ATOM 695 C CA . THR A 1 87 ? 11.187 1.556 -18.605 1.00 96.56 87 THR A CA 1
ATOM 696 C C . THR A 1 87 ? 10.463 0.605 -17.654 1.00 96.56 87 THR A C 1
ATOM 698 O O . THR A 1 87 ? 9.619 -0.188 -18.067 1.00 96.56 87 THR A O 1
ATOM 701 N N . ASP A 1 88 ? 10.773 0.691 -16.360 1.00 96.50 88 ASP A N 1
ATOM 702 C CA . ASP A 1 88 ? 10.102 -0.084 -15.316 1.00 96.50 88 ASP A CA 1
ATOM 703 C C . ASP A 1 88 ? 9.636 0.833 -14.173 1.00 96.50 88 ASP A C 1
ATOM 705 O O . ASP A 1 88 ? 10.418 1.167 -13.278 1.00 96.50 88 ASP A O 1
ATOM 709 N N . PRO A 1 89 ? 8.346 1.219 -14.149 1.00 95.06 89 PRO A N 1
ATOM 710 C CA . PRO A 1 89 ? 7.780 2.011 -13.058 1.00 95.06 89 PRO A CA 1
ATOM 711 C C . PRO A 1 89 ? 7.823 1.312 -11.689 1.00 95.06 89 PRO A C 1
ATOM 713 O O . PRO A 1 89 ? 7.758 1.980 -10.660 1.00 95.06 89 PRO A O 1
ATOM 716 N N . SER A 1 90 ? 7.928 -0.023 -11.654 1.00 94.69 90 SER A N 1
ATOM 717 C CA . SER A 1 90 ? 7.987 -0.798 -10.407 1.00 94.69 90 SER A CA 1
ATOM 718 C C . SER A 1 90 ? 9.395 -0.891 -9.812 1.00 94.69 90 SER A C 1
ATOM 720 O O . SER A 1 90 ? 9.543 -1.304 -8.659 1.00 94.69 90 SER A O 1
ATOM 722 N N . TYR A 1 91 ? 10.421 -0.463 -10.558 1.00 96.44 91 TYR A N 1
ATOM 723 C CA . TYR A 1 91 ? 11.831 -0.606 -10.194 1.00 96.44 91 TYR A CA 1
ATOM 724 C C . TYR A 1 91 ? 12.154 -0.030 -8.812 1.00 96.44 91 TYR A C 1
ATOM 726 O O . TYR A 1 91 ? 12.690 -0.734 -7.956 1.00 96.44 91 TYR A O 1
ATOM 734 N N . PHE A 1 92 ? 11.777 1.228 -8.561 1.00 96.50 92 PHE A N 1
ATOM 735 C CA . PHE A 1 92 ? 12.081 1.904 -7.297 1.00 96.50 92 PHE A CA 1
ATOM 736 C C . PHE A 1 92 ? 11.480 1.183 -6.095 1.00 96.50 92 PHE A C 1
ATOM 738 O O . PHE A 1 92 ? 12.157 1.003 -5.085 1.00 96.50 92 PHE A O 1
ATOM 745 N N . PHE A 1 93 ? 10.226 0.743 -6.214 1.00 95.38 93 PHE A N 1
ATOM 746 C CA . PHE A 1 93 ? 9.558 0.016 -5.144 1.00 95.38 93 PHE A CA 1
ATOM 747 C C . PHE A 1 93 ? 10.209 -1.351 -4.905 1.00 95.38 93 PHE A C 1
ATOM 749 O O . PHE A 1 93 ? 10.475 -1.698 -3.757 1.00 95.38 93 PHE A O 1
ATOM 756 N N . ASN A 1 94 ? 10.509 -2.104 -5.968 1.00 95.44 94 ASN A N 1
ATOM 757 C CA . ASN A 1 94 ? 11.135 -3.423 -5.855 1.00 95.44 94 ASN A CA 1
ATOM 758 C C . ASN A 1 94 ? 12.516 -3.333 -5.194 1.00 95.44 94 ASN A C 1
ATOM 760 O O . ASN A 1 94 ? 12.780 -4.060 -4.236 1.00 95.44 94 ASN A O 1
ATOM 764 N N . LEU A 1 95 ? 13.351 -2.392 -5.643 1.00 96.62 95 LEU A N 1
ATOM 765 C CA . LEU A 1 95 ? 14.677 -2.156 -5.075 1.00 96.62 95 LEU A CA 1
ATOM 766 C C . LEU A 1 95 ? 14.594 -1.698 -3.614 1.00 96.62 95 LEU A C 1
ATOM 768 O O . LEU A 1 95 ? 15.331 -2.180 -2.752 1.00 96.62 95 LEU A O 1
ATOM 772 N N . TRP A 1 96 ? 13.684 -0.770 -3.314 1.00 97.12 96 TRP A N 1
ATOM 773 C CA . TRP A 1 96 ? 13.465 -0.296 -1.950 1.00 97.12 96 TRP A CA 1
ATOM 774 C C . TRP A 1 96 ? 13.009 -1.430 -1.025 1.00 97.12 96 TRP A C 1
ATOM 776 O O . TRP A 1 96 ? 13.568 -1.596 0.060 1.00 97.12 96 TRP A O 1
ATOM 786 N N . LYS A 1 97 ? 12.044 -2.243 -1.467 1.00 95.38 97 LYS A N 1
ATOM 787 C CA . LYS A 1 97 ? 11.538 -3.404 -0.730 1.00 95.38 97 LYS A CA 1
ATOM 788 C C . LYS A 1 97 ? 12.660 -4.390 -0.428 1.00 95.38 97 LYS A C 1
ATOM 790 O O . LYS A 1 97 ? 12.810 -4.797 0.722 1.00 95.38 97 LYS A O 1
ATOM 795 N N . GLU A 1 98 ? 13.443 -4.759 -1.438 1.00 95.94 98 GLU A N 1
ATOM 796 C CA . GLU A 1 98 ? 14.590 -5.655 -1.285 1.00 95.94 98 GLU A CA 1
ATOM 797 C C . GLU A 1 98 ? 15.567 -5.113 -0.236 1.00 95.94 98 GLU A C 1
ATOM 799 O O . GLU A 1 98 ? 15.881 -5.804 0.735 1.00 95.94 98 GLU A O 1
ATOM 804 N N . LYS A 1 99 ? 15.941 -3.832 -0.347 1.00 96.38 99 LYS A N 1
ATOM 805 C CA . LYS A 1 99 ? 16.831 -3.168 0.612 1.00 96.38 99 LYS A CA 1
ATOM 806 C C . LYS A 1 99 ? 16.265 -3.152 2.035 1.00 96.38 99 LYS A C 1
ATOM 808 O O . LYS A 1 99 ? 17.013 -3.367 2.987 1.00 96.38 99 LYS A O 1
ATOM 813 N N . MET A 1 100 ? 14.967 -2.892 2.212 1.00 94.81 100 MET A N 1
ATOM 814 C CA . MET A 1 100 ? 14.333 -2.881 3.537 1.00 94.81 100 MET A CA 1
ATOM 815 C C . MET A 1 100 ? 14.291 -4.271 4.170 1.00 94.81 100 MET A C 1
ATOM 817 O O . MET A 1 100 ? 14.567 -4.407 5.364 1.00 94.81 100 MET A O 1
ATOM 821 N N . LEU A 1 101 ? 13.972 -5.306 3.390 1.00 93.56 101 LEU A N 1
ATOM 822 C CA . LEU A 1 101 ? 13.931 -6.679 3.887 1.00 93.56 101 LEU A CA 1
ATOM 823 C C . LEU A 1 101 ? 15.322 -7.195 4.238 1.00 93.56 101 LEU A C 1
ATOM 825 O O . LEU A 1 101 ? 15.482 -7.779 5.309 1.00 93.56 101 LEU A O 1
ATOM 829 N N . GLN A 1 102 ? 16.316 -6.908 3.396 1.00 95.19 102 GLN A N 1
ATOM 830 C CA . GLN A 1 102 ? 17.707 -7.253 3.664 1.00 95.19 102 GLN A CA 1
ATOM 831 C C . GLN A 1 102 ? 18.201 -6.577 4.949 1.00 95.19 102 GLN A C 1
ATOM 833 O O . GLN A 1 102 ? 18.637 -7.262 5.870 1.00 95.19 102 GLN A O 1
ATOM 838 N N . ALA A 1 103 ? 18.008 -5.259 5.082 1.00 93.81 103 ALA A N 1
ATOM 839 C CA . ALA A 1 103 ? 18.395 -4.521 6.286 1.00 93.81 103 ALA A CA 1
ATOM 840 C C . ALA A 1 103 ? 17.703 -5.047 7.559 1.00 93.81 103 ALA A C 1
ATOM 842 O O . ALA A 1 103 ? 18.315 -5.112 8.624 1.00 93.81 103 ALA A O 1
ATOM 843 N N . THR A 1 104 ? 16.432 -5.449 7.453 1.00 93.62 104 THR A N 1
ATOM 844 C CA . THR A 1 104 ? 15.680 -6.036 8.573 1.00 93.62 104 THR A CA 1
ATOM 845 C C . THR A 1 104 ? 16.242 -7.402 8.978 1.00 93.62 104 THR A C 1
ATOM 847 O O . THR A 1 104 ? 16.318 -7.711 10.169 1.00 93.62 104 THR A O 1
ATOM 850 N N . GLU A 1 105 ? 16.628 -8.234 8.008 1.00 92.94 105 GLU A N 1
ATOM 851 C CA . GLU A 1 105 ? 17.243 -9.538 8.268 1.00 92.94 105 GLU A CA 1
ATOM 852 C C . GLU A 1 105 ? 18.639 -9.392 8.876 1.00 92.94 105 GLU A C 1
ATOM 854 O O . GLU A 1 105 ? 18.946 -10.056 9.865 1.00 92.94 105 GLU A O 1
ATOM 859 N N . ASP A 1 106 ? 19.454 -8.489 8.334 1.00 94.88 106 ASP A N 1
ATOM 860 C CA . ASP A 1 106 ? 20.806 -8.223 8.821 1.00 94.88 106 ASP A CA 1
ATOM 861 C C . ASP A 1 106 ? 20.769 -7.709 10.261 1.00 94.88 106 ASP A C 1
ATOM 863 O O . ASP A 1 106 ? 21.466 -8.248 11.121 1.00 94.88 106 ASP A O 1
ATOM 867 N N . LYS A 1 107 ? 19.868 -6.764 10.572 1.00 93.44 107 LYS A N 1
ATOM 868 C CA . LYS A 1 107 ? 19.657 -6.289 11.948 1.00 93.44 107 LYS A CA 1
ATOM 869 C C . LYS A 1 107 ? 19.231 -7.427 12.878 1.00 93.44 107 LYS A C 1
ATOM 871 O O . LYS A 1 107 ? 19.730 -7.519 13.995 1.00 93.44 107 LYS A O 1
ATOM 876 N N . ARG A 1 108 ? 18.348 -8.330 12.432 1.00 90.75 108 ARG A N 1
ATOM 877 C CA . ARG A 1 108 ? 17.924 -9.491 13.235 1.00 90.75 108 ARG A CA 1
ATOM 878 C C . ARG A 1 108 ? 19.072 -10.470 13.491 1.00 90.75 108 ARG A C 1
ATOM 880 O O . ARG A 1 108 ? 19.202 -10.968 14.609 1.00 90.75 108 ARG A O 1
ATOM 887 N N . LYS A 1 109 ? 19.876 -10.781 12.471 1.00 93.31 109 LYS A N 1
ATOM 888 C CA . LYS A 1 109 ? 21.039 -11.674 12.593 1.00 93.31 109 LYS A CA 1
ATOM 889 C C . LYS A 1 109 ? 22.101 -11.076 13.506 1.00 93.31 109 LYS A C 1
ATOM 891 O O . LYS A 1 109 ? 22.614 -11.785 14.364 1.00 93.31 109 LYS A O 1
ATOM 896 N N . GLU A 1 110 ? 22.372 -9.784 13.364 1.00 91.50 110 GLU A N 1
ATOM 897 C CA . GLU A 1 110 ? 23.318 -9.065 14.212 1.00 91.50 110 GLU A CA 1
ATOM 898 C C . GLU A 1 110 ? 22.901 -9.123 15.688 1.00 91.50 110 GLU A C 1
ATOM 900 O O . GLU A 1 110 ? 23.698 -9.520 16.533 1.00 91.50 110 GLU A O 1
ATOM 905 N N . LYS A 1 111 ? 21.616 -8.894 15.993 1.00 86.75 111 LYS A N 1
ATOM 906 C CA . LYS A 1 111 ? 21.086 -9.052 17.360 1.00 86.75 111 LYS A CA 1
ATOM 907 C C . LYS A 1 111 ? 21.289 -10.462 17.930 1.00 86.75 111 LYS A C 1
ATOM 909 O O . LYS A 1 111 ? 21.659 -10.613 19.091 1.00 86.75 111 LYS A O 1
ATOM 914 N N . ARG A 1 112 ? 21.085 -11.516 17.127 1.00 87.06 112 ARG A N 1
ATOM 915 C CA . ARG A 1 112 ? 21.344 -12.903 17.572 1.00 87.06 112 ARG A CA 1
ATOM 916 C C . ARG A 1 112 ? 22.816 -13.122 17.918 1.00 87.06 112 ARG A C 1
ATOM 918 O O . ARG A 1 112 ? 23.104 -13.705 18.958 1.00 87.06 112 ARG A O 1
ATOM 925 N N . ARG A 1 113 ? 23.730 -12.602 17.094 1.00 90.56 113 ARG A N 1
ATOM 926 C CA . ARG A 1 113 ? 25.177 -12.689 17.341 1.00 90.56 113 ARG A CA 1
ATOM 927 C C . ARG A 1 113 ? 25.595 -11.922 18.592 1.00 90.56 113 ARG A C 1
ATOM 929 O O . ARG A 1 113 ? 26.471 -12.395 19.308 1.00 90.56 113 ARG A O 1
ATOM 936 N N . GLN A 1 114 ? 24.997 -10.764 18.868 1.00 86.38 114 GLN A N 1
ATOM 937 C CA . GLN A 1 114 ? 25.274 -9.998 20.090 1.00 86.38 114 GLN A CA 1
ATOM 938 C C . GLN A 1 114 ? 24.811 -10.751 21.342 1.00 86.38 114 GLN A C 1
ATOM 940 O O . GLN A 1 114 ? 25.592 -10.902 22.276 1.00 86.38 114 GLN A O 1
ATOM 945 N N . LYS A 1 115 ? 23.606 -11.336 21.322 1.00 86.25 115 LYS A N 1
ATOM 946 C CA . LYS A 1 115 ? 23.100 -12.166 22.429 1.00 86.25 115 LYS A CA 1
ATOM 947 C C . LYS A 1 115 ? 23.964 -13.404 22.689 1.00 86.25 115 LYS A C 1
ATOM 949 O O . LYS A 1 115 ? 24.198 -13.766 23.838 1.00 86.25 115 LYS A O 1
ATOM 954 N N . GLU A 1 116 ? 24.441 -14.068 21.637 1.00 84.88 116 GLU A N 1
ATOM 955 C CA . GLU A 1 116 ? 25.347 -15.218 21.762 1.00 84.88 116 GLU A CA 1
ATOM 956 C C . GLU A 1 116 ? 26.712 -14.824 22.340 1.00 84.88 116 GLU A C 1
ATOM 958 O O . GLU A 1 116 ? 27.245 -15.555 23.173 1.00 84.88 116 GLU A O 1
ATOM 963 N N . GLN A 1 117 ? 27.252 -13.667 21.944 1.00 81.38 117 GLN A N 1
ATOM 964 C CA . GLN A 1 117 ? 28.493 -13.127 22.505 1.00 81.38 117 GLN A CA 1
ATOM 965 C C . GLN A 1 117 ? 28.322 -12.739 23.977 1.00 81.38 117 GLN A C 1
ATOM 967 O O . GLN A 1 117 ? 29.141 -13.136 24.798 1.00 81.38 117 GLN A O 1
ATOM 972 N N . GLN A 1 118 ? 27.234 -12.053 24.337 1.00 74.12 118 GLN A N 1
ATOM 973 C CA . GLN A 1 118 ? 26.943 -11.686 25.726 1.00 74.12 118 GLN A CA 1
ATOM 974 C C . GLN A 1 118 ? 26.796 -12.928 26.618 1.00 74.12 118 GLN A C 1
ATOM 976 O O . GLN A 1 118 ? 27.386 -12.990 27.691 1.00 74.12 118 GLN A O 1
ATOM 981 N N . LYS A 1 119 ? 26.116 -13.971 26.126 1.00 70.69 119 LYS A N 1
ATOM 982 C CA . LYS A 1 119 ? 25.977 -15.253 26.832 1.00 70.69 119 LYS A CA 1
ATOM 983 C C . LYS A 1 119 ? 27.294 -16.035 26.956 1.00 70.69 119 LYS A C 1
ATOM 985 O O . LYS A 1 119 ? 27.423 -16.848 27.861 1.00 70.69 119 LYS A O 1
ATOM 990 N N . GLN A 1 120 ? 28.251 -15.842 26.046 1.00 60.56 120 GLN A N 1
ATOM 991 C CA . GLN A 1 120 ? 29.584 -16.453 26.153 1.00 60.56 120 GLN A CA 1
ATOM 992 C C . GLN A 1 120 ? 30.507 -15.713 27.130 1.00 60.56 120 GLN A C 1
ATOM 994 O O . GLN A 1 120 ? 31.427 -16.326 27.662 1.00 60.56 120 GLN A O 1
ATOM 999 N N . VAL A 1 121 ? 30.277 -14.414 27.346 1.00 59.56 121 VAL A N 1
ATOM 1000 C CA . VAL A 1 121 ? 31.015 -13.598 28.325 1.00 59.56 121 VAL A CA 1
ATOM 1001 C C . VAL A 1 121 ? 30.430 -13.755 29.737 1.00 59.56 121 VAL A C 1
ATOM 1003 O O . VAL A 1 121 ? 31.141 -13.555 30.719 1.00 59.56 121 VAL A O 1
ATOM 1006 N N . GLU A 1 122 ? 29.165 -14.170 29.859 1.00 55.09 122 GLU A N 1
ATOM 1007 C CA . GLU A 1 122 ? 28.569 -14.585 31.131 1.00 55.09 122 GLU A CA 1
ATOM 1008 C C . GLU A 1 122 ? 29.192 -15.920 31.608 1.00 55.09 122 GLU A C 1
ATOM 1010 O O . GLU A 1 122 ? 28.973 -16.988 31.041 1.00 55.09 122 GLU A O 1
ATOM 1015 N N . ASP A 1 123 ? 30.036 -15.818 32.635 1.00 48.06 123 ASP A N 1
ATOM 1016 C CA . ASP A 1 123 ? 30.898 -16.847 33.234 1.00 48.06 123 ASP A CA 1
ATOM 1017 C C . ASP A 1 123 ? 30.216 -18.224 33.489 1.00 48.06 123 ASP A C 1
ATOM 1019 O O . ASP A 1 123 ? 29.159 -18.275 34.133 1.00 48.06 123 ASP A O 1
ATOM 1023 N N . PRO A 1 124 ? 30.827 -19.375 33.108 1.00 53.75 124 PRO A N 1
ATOM 1024 C CA . PRO A 1 124 ? 30.360 -20.710 33.512 1.00 53.75 124 PRO A CA 1
ATOM 1025 C C . PRO A 1 124 ? 30.425 -20.968 35.034 1.00 53.75 124 PRO A C 1
AT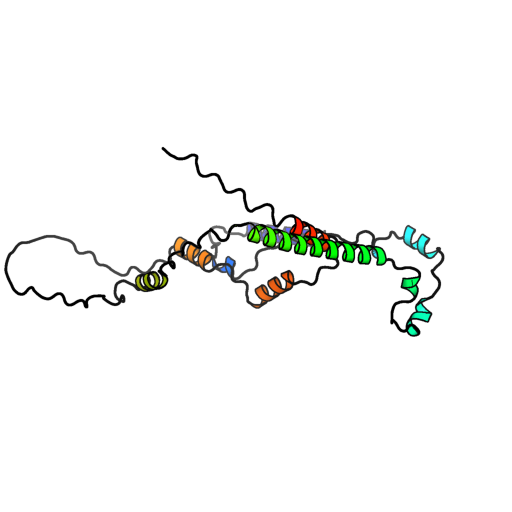OM 1027 O O . PRO A 1 124 ? 29.954 -22.010 35.491 1.00 53.75 124 PRO A O 1
ATOM 1030 N N . SER A 1 125 ? 30.981 -20.043 35.827 1.00 44.84 125 SER A N 1
ATOM 1031 C CA . SER A 1 125 ? 31.014 -20.078 37.297 1.00 44.84 125 SER A CA 1
ATOM 1032 C C . SER A 1 125 ? 29.681 -19.728 37.974 1.00 44.84 125 SER A C 1
ATOM 1034 O O . SER A 1 125 ? 29.539 -19.913 39.186 1.00 44.84 125 SER A O 1
ATOM 1036 N N . ARG A 1 126 ? 28.646 -19.296 37.232 1.00 54.62 126 ARG A N 1
ATOM 1037 C CA . ARG A 1 126 ? 27.266 -19.380 37.742 1.00 54.62 126 ARG A CA 1
ATOM 1038 C C . ARG A 1 126 ? 26.864 -20.851 37.750 1.00 54.62 126 ARG A C 1
ATOM 1040 O O . ARG A 1 126 ? 26.132 -21.328 36.886 1.00 54.62 126 ARG A O 1
ATOM 1047 N N . GLU A 1 127 ? 27.393 -21.568 38.741 1.00 49.66 127 GLU A N 1
ATOM 1048 C CA . GLU A 1 127 ? 26.945 -22.876 39.178 1.00 49.66 127 GLU A CA 1
ATOM 1049 C C . GLU A 1 127 ? 25.424 -22.854 39.072 1.00 49.66 127 GLU A C 1
ATOM 1051 O O . GLU A 1 127 ? 24.763 -22.042 39.727 1.00 49.66 127 GLU A O 1
ATOM 1056 N N . VAL A 1 128 ? 24.868 -23.659 38.161 1.00 55.25 128 VAL A N 1
ATOM 1057 C CA . VAL A 1 128 ? 23.424 -23.823 38.044 1.00 55.25 128 VAL A CA 1
ATOM 1058 C C . VAL A 1 128 ? 23.000 -24.366 39.398 1.00 55.25 128 VAL A C 1
ATOM 1060 O O . VAL A 1 128 ? 23.041 -25.579 39.619 1.00 55.25 128 VAL A O 1
ATOM 1063 N N . LYS A 1 129 ? 22.651 -23.471 40.336 1.00 59.03 129 LYS A N 1
ATOM 1064 C CA . LYS A 1 129 ? 22.005 -23.814 41.595 1.00 59.03 129 LYS A CA 1
ATOM 1065 C C . LYS A 1 129 ? 20.859 -24.673 41.140 1.00 59.03 129 LYS A C 1
ATOM 1067 O O . LYS A 1 129 ? 19.950 -24.172 40.482 1.00 59.03 129 LYS A O 1
ATOM 1072 N N . LYS A 1 130 ? 20.968 -25.981 41.385 1.00 60.16 130 LYS A N 1
ATOM 1073 C CA . LYS A 1 130 ? 19.953 -26.958 41.016 1.00 60.16 130 LYS A CA 1
ATOM 1074 C C . LYS A 1 130 ? 18.684 -26.451 41.672 1.00 60.16 130 LYS A C 1
ATOM 1076 O O . LYS A 1 130 ? 18.501 -26.645 42.874 1.00 60.16 130 LYS A O 1
ATOM 1081 N N . VAL A 1 131 ? 17.861 -25.726 40.915 1.00 57.75 131 VAL A N 1
ATOM 1082 C CA . VAL A 1 131 ? 16.580 -25.237 41.395 1.00 57.75 131 VAL A CA 1
ATOM 1083 C C . VAL A 1 131 ? 15.876 -26.511 41.801 1.00 57.75 131 VAL A C 1
ATOM 1085 O O . VAL A 1 131 ? 15.663 -27.398 40.967 1.00 57.75 131 VAL A O 1
ATOM 1088 N N . ARG A 1 132 ? 15.650 -26.676 43.112 1.00 64.75 132 ARG A N 1
ATOM 1089 C CA . ARG A 1 132 ? 14.951 -27.850 43.627 1.00 64.75 132 ARG A CA 1
ATOM 1090 C C . ARG A 1 132 ? 13.699 -27.978 42.782 1.00 64.75 132 ARG A C 1
ATOM 1092 O O . ARG A 1 132 ? 12.944 -27.015 42.674 1.00 64.75 132 ARG A O 1
ATOM 1099 N N . LYS A 1 133 ? 13.527 -29.140 42.148 1.00 66.88 133 LYS A N 1
ATOM 1100 C CA . LYS A 1 133 ? 12.375 -29.429 41.298 1.00 66.88 133 LYS A CA 1
ATOM 1101 C C . LYS A 1 133 ? 11.134 -28.995 42.066 1.00 66.88 133 LYS A C 1
ATOM 1103 O O . LYS A 1 133 ? 10.852 -29.566 43.121 1.00 66.88 133 LYS A O 1
ATOM 1108 N N . ALA A 1 134 ? 10.469 -27.940 41.592 1.00 61.44 134 ALA A N 1
ATOM 1109 C CA . ALA A 1 134 ? 9.313 -27.392 42.276 1.00 61.44 134 ALA A CA 1
ATOM 1110 C C . ALA A 1 134 ? 8.324 -28.540 42.480 1.00 61.44 134 ALA A C 1
ATOM 1112 O O . ALA A 1 134 ? 7.925 -29.207 41.518 1.00 61.44 134 ALA A O 1
ATOM 1113 N N . ARG A 1 135 ? 8.017 -28.842 43.747 1.00 67.50 135 ARG A N 1
ATOM 1114 C CA . ARG A 1 135 ? 7.134 -29.953 44.094 1.00 67.50 135 ARG A CA 1
ATOM 1115 C C . ARG A 1 135 ? 5.801 -29.713 43.399 1.00 67.50 135 ARG A C 1
ATOM 1117 O O . ARG A 1 135 ? 5.139 -28.702 43.625 1.00 67.50 135 ARG A O 1
ATOM 1124 N N . ASN A 1 136 ? 5.437 -30.640 42.522 1.00 71.38 136 ASN A N 1
ATOM 1125 C CA . ASN A 1 136 ? 4.237 -30.534 41.717 1.00 71.38 136 ASN A CA 1
ATOM 1126 C C . ASN A 1 136 ? 3.008 -30.732 42.620 1.00 71.38 136 ASN A C 1
ATOM 1128 O O . ASN A 1 136 ? 2.578 -31.854 42.869 1.00 71.38 136 ASN A O 1
ATOM 1132 N N . ARG A 1 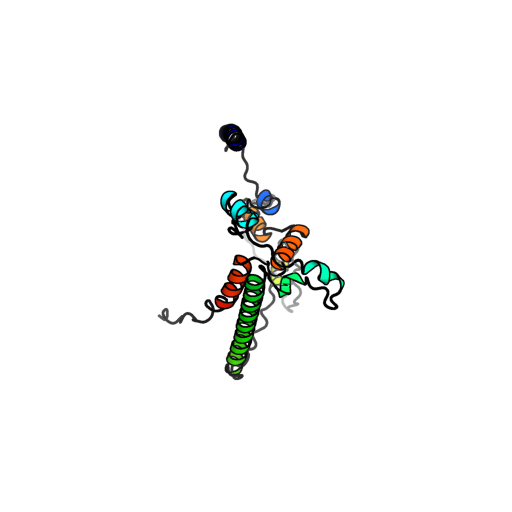137 ? 2.445 -29.623 43.115 1.00 75.88 137 ARG A N 1
ATOM 1133 C CA . ARG A 1 137 ? 1.242 -29.613 43.963 1.00 75.88 137 ARG A CA 1
ATOM 1134 C C . ARG A 1 137 ? -0.040 -29.991 43.217 1.00 75.88 137 ARG A C 1
ATOM 1136 O O . ARG A 1 137 ? -1.100 -30.009 43.829 1.00 75.88 137 ARG A O 1
ATOM 1143 N N . ARG A 1 138 ? 0.007 -30.312 41.918 1.00 75.88 138 ARG A N 1
ATOM 1144 C CA . ARG A 1 138 ? -1.193 -30.655 41.135 1.00 75.88 138 ARG A CA 1
ATOM 1145 C C . ARG A 1 138 ? -1.938 -31.854 41.710 1.00 75.88 138 ARG A C 1
ATOM 1147 O O . ARG A 1 138 ? -3.160 -31.867 41.685 1.00 75.88 138 ARG A O 1
ATOM 1154 N N . GLN A 1 139 ? -1.219 -32.837 42.249 1.00 70.81 139 GLN A N 1
ATOM 1155 C CA . GLN A 1 139 ? -1.843 -33.983 42.911 1.00 70.81 139 GLN A CA 1
ATOM 1156 C C . GLN A 1 139 ? -2.544 -33.570 44.210 1.00 70.81 139 GLN A C 1
ATOM 1158 O O . GLN A 1 139 ? -3.661 -34.005 44.453 1.00 70.81 139 GLN A O 1
ATOM 1163 N N . GLU A 1 140 ? -1.947 -32.672 44.996 1.00 75.62 140 GLU A N 1
ATOM 1164 C CA . GLU A 1 140 ? -2.555 -32.139 46.223 1.00 75.62 140 GLU A CA 1
ATOM 1165 C C . GLU A 1 140 ? -3.811 -31.318 45.922 1.00 75.62 140 GLU A C 1
ATOM 1167 O O . GLU A 1 140 ? -4.835 -31.515 46.567 1.00 75.62 140 GLU A O 1
ATOM 1172 N N . TRP A 1 141 ? -3.762 -30.458 44.903 1.00 73.62 141 TRP A N 1
ATOM 1173 C CA . TRP A 1 141 ? -4.922 -29.692 44.450 1.00 73.62 141 TRP A CA 1
ATOM 1174 C C . TRP A 1 141 ? -6.018 -30.583 43.863 1.00 73.62 141 TRP A C 1
ATOM 1176 O O . TRP A 1 141 ? -7.183 -30.348 44.151 1.00 73.62 141 TRP A O 1
ATOM 1186 N N . ASN A 1 142 ? -5.671 -31.636 43.112 1.00 76.06 142 ASN A N 1
ATOM 1187 C CA . ASN A 1 142 ? -6.646 -32.630 42.649 1.00 76.06 142 ASN A CA 1
ATOM 1188 C C . ASN A 1 142 ? -7.293 -33.376 43.819 1.00 76.06 142 ASN A C 1
ATOM 1190 O O . ASN A 1 142 ? -8.485 -33.639 43.783 1.00 76.06 142 ASN A O 1
ATOM 1194 N N . VAL A 1 143 ? -6.523 -33.708 44.857 1.00 73.88 143 VAL A N 1
ATOM 1195 C CA . VAL A 1 143 ? -7.024 -34.384 46.060 1.00 73.88 143 VAL A CA 1
ATOM 1196 C C . VAL A 1 143 ? -7.918 -33.460 46.898 1.00 73.88 143 VAL A C 1
ATOM 1198 O O . VAL A 1 143 ? -8.896 -33.930 47.465 1.00 73.88 143 VAL A O 1
ATOM 1201 N N . LEU A 1 144 ? -7.608 -32.162 46.973 1.00 71.62 144 LEU A N 1
ATOM 1202 C CA . LEU A 1 144 ? -8.433 -31.150 47.650 1.00 71.62 144 LEU A CA 1
ATOM 1203 C C . LEU A 1 144 ? -9.655 -30.714 46.829 1.00 71.62 144 LEU A C 1
ATOM 1205 O O . LEU A 1 144 ? -10.577 -30.133 47.390 1.00 71.62 144 LEU A O 1
ATOM 1209 N N . ALA A 1 145 ? -9.655 -30.973 45.519 1.00 71.56 145 ALA A N 1
ATOM 1210 C CA . ALA A 1 145 ? -10.798 -30.738 44.643 1.00 71.56 145 ALA A CA 1
ATOM 1211 C C . ALA A 1 145 ? -11.899 -31.801 44.800 1.00 71.56 145 ALA A C 1
ATOM 1213 O O . ALA A 1 145 ? -13.013 -31.577 44.332 1.00 71.56 145 ALA A O 1
ATOM 1214 N N . TYR A 1 146 ? -11.610 -32.936 45.448 1.00 65.06 146 TYR A N 1
ATOM 1215 C CA . TYR A 1 146 ? -12.646 -33.882 45.854 1.00 65.06 146 TYR A CA 1
ATOM 1216 C C . TYR A 1 146 ? -13.344 -33.381 47.118 1.00 65.06 146 TYR A C 1
ATOM 1218 O O . TYR A 1 146 ? -12.692 -32.971 48.081 1.00 65.06 146 TYR A O 1
ATOM 1226 N N . ASP A 1 147 ? -14.675 -33.438 47.105 1.00 57.03 147 ASP A N 1
ATOM 1227 C CA . ASP A 1 147 ? -15.501 -33.095 48.257 1.00 57.03 147 ASP A CA 1
ATOM 1228 C C . ASP A 1 147 ? -15.163 -34.015 49.442 1.00 57.03 147 ASP A C 1
ATOM 1230 O O . ASP A 1 147 ? -14.726 -35.155 49.245 1.00 57.03 147 ASP A O 1
ATOM 1234 N N . LYS A 1 148 ? -15.312 -33.514 50.675 1.00 57.78 148 LYS A N 1
ATOM 1235 C CA . LYS A 1 148 ? -14.723 -34.098 51.906 1.00 57.78 148 LYS A CA 1
ATOM 1236 C C . LYS A 1 148 ? -15.024 -35.587 52.156 1.00 57.78 148 LYS A C 1
ATOM 1238 O O . LYS A 1 148 ? -14.339 -36.197 52.972 1.00 57.78 148 LYS A O 1
ATOM 1243 N N . GLU A 1 149 ? -15.993 -36.167 51.460 1.00 57.34 149 GLU A N 1
ATOM 1244 C CA . GLU A 1 149 ? -16.444 -37.553 51.614 1.00 57.34 149 GLU A CA 1
ATOM 1245 C C . GLU A 1 149 ? -15.788 -38.555 50.642 1.00 57.34 149 GLU A C 1
ATOM 1247 O O . GLU A 1 149 ? -15.930 -39.758 50.829 1.00 57.34 149 GLU A O 1
ATOM 1252 N N . PHE A 1 150 ? -15.021 -38.095 49.642 1.00 50.44 150 PHE A N 1
ATOM 1253 C CA . PHE A 1 150 ? -14.389 -38.963 48.626 1.00 50.44 150 PHE A CA 1
ATOM 1254 C C . PHE A 1 150 ? -12.855 -38.873 48.572 1.00 50.44 150 PHE A C 1
ATOM 1256 O O . PHE A 1 150 ? -12.217 -39.351 47.630 1.00 50.44 150 PHE A O 1
ATOM 1263 N N . ARG A 1 151 ? -12.227 -38.283 49.592 1.00 55.94 151 ARG A N 1
ATOM 1264 C CA . ARG A 1 151 ? -10.766 -38.246 49.722 1.00 55.94 151 ARG A CA 1
ATOM 1265 C C . ARG A 1 151 ? -10.260 -39.622 50.203 1.00 55.94 151 ARG A C 1
ATOM 1267 O O . ARG A 1 151 ? -10.769 -40.103 51.211 1.00 55.94 151 ARG A O 1
ATOM 1274 N N . PRO A 1 152 ? -9.267 -40.264 49.556 1.00 56.34 152 PRO A N 1
ATOM 1275 C CA . PRO A 1 152 ? -8.731 -41.536 50.043 1.00 56.34 152 PRO A CA 1
ATOM 1276 C C . PRO A 1 152 ? -8.074 -41.326 51.415 1.00 56.34 152 PRO A C 1
ATOM 1278 O O . PRO A 1 152 ? -7.131 -40.542 51.550 1.00 56.34 152 PRO A O 1
ATOM 1281 N N . ASP A 1 153 ? -8.622 -41.983 52.435 1.00 45.94 153 ASP A N 1
ATOM 1282 C CA . ASP A 1 153 ? -8.228 -41.830 53.834 1.00 45.94 153 ASP A CA 1
ATOM 1283 C C . ASP A 1 153 ? -6.814 -42.398 54.048 1.00 45.94 153 ASP A C 1
ATOM 1285 O O . ASP A 1 153 ? -6.554 -43.580 53.818 1.00 45.94 153 ASP A O 1
ATOM 1289 N N . ALA A 1 154 ? -5.874 -41.564 54.491 1.00 52.59 154 ALA A N 1
ATOM 1290 C CA . ALA A 1 154 ? -4.495 -41.969 54.776 1.00 52.59 154 ALA A CA 1
ATOM 1291 C C . ALA A 1 154 ? -4.369 -42.622 56.169 1.00 52.59 154 ALA A C 1
ATOM 1293 O O . ALA A 1 154 ? -3.431 -42.339 56.912 1.00 52.59 154 ALA A O 1
ATOM 1294 N N . ARG A 1 155 ? -5.323 -43.481 56.551 1.00 48.47 155 ARG A N 1
ATOM 1295 C CA . ARG A 1 155 ? -5.387 -44.134 57.873 1.00 48.47 155 ARG A CA 1
ATOM 1296 C C . ARG A 1 155 ? -4.790 -45.537 57.906 1.00 48.47 155 ARG A C 1
ATOM 1298 O O . ARG A 1 155 ? -5.314 -46.413 58.582 1.00 48.47 155 ARG A O 1
ATOM 1305 N N . LEU A 1 156 ? -3.676 -45.767 57.219 1.00 45.34 156 LEU A N 1
ATOM 1306 C CA . LEU A 1 156 ? -2.937 -47.025 57.354 1.00 45.34 156 LEU A CA 1
ATOM 1307 C C . LEU A 1 156 ? -1.452 -46.754 57.605 1.00 45.34 156 LEU A C 1
ATOM 1309 O O . LEU A 1 156 ? -0.596 -47.013 56.765 1.00 45.34 156 LEU A O 1
ATOM 1313 N N . THR A 1 157 ? -1.149 -46.252 58.800 1.00 35.97 157 THR A N 1
ATOM 1314 C CA . THR A 1 157 ? 0.136 -46.495 59.465 1.00 35.97 157 THR A CA 1
ATOM 1315 C C . THR A 1 157 ? -0.152 -47.272 60.755 1.00 35.97 157 THR A C 1
ATOM 1317 O O . THR A 1 157 ? -0.869 -46.767 61.620 1.00 35.97 157 THR A O 1
ATOM 1320 N N . PRO A 1 158 ? 0.338 -48.514 60.913 1.00 38.62 158 PRO A N 1
ATOM 1321 C CA . PRO A 1 158 ? 0.140 -49.251 62.150 1.00 38.62 158 PRO A CA 1
ATOM 1322 C C . PRO A 1 158 ? 1.130 -48.723 63.195 1.00 38.62 158 PRO A C 1
ATOM 1324 O O . PRO A 1 158 ? 2.328 -48.984 63.116 1.00 38.62 158 PRO A O 1
ATOM 1327 N N . SER A 1 159 ? 0.630 -47.951 64.161 1.00 35.19 159 SER A N 1
ATOM 1328 C CA . SER A 1 159 ? 1.346 -47.653 65.404 1.00 35.19 159 SER A CA 1
ATOM 1329 C C . SER A 1 159 ? 1.026 -48.761 66.421 1.00 35.19 159 SER A C 1
ATOM 1331 O O . SER A 1 159 ? -0.150 -48.966 66.729 1.00 35.19 159 SER A O 1
ATOM 1333 N N . PRO A 1 160 ? 2.021 -49.530 66.896 1.00 45.19 160 PRO A N 1
ATOM 1334 C CA . PRO A 1 160 ? 1.802 -50.601 67.856 1.00 45.19 160 PRO A CA 1
ATOM 1335 C C . PRO A 1 160 ? 1.794 -50.038 69.284 1.00 45.19 160 PRO A C 1
ATOM 1337 O O . PRO A 1 160 ? 2.663 -49.244 69.628 1.00 45.19 160 PRO A O 1
ATOM 1340 N N . TYR A 1 161 ? 0.863 -50.534 70.106 1.00 37.78 161 TYR A N 1
ATOM 1341 C CA . TYR A 1 161 ? 0.595 -50.204 71.519 1.00 37.78 161 TYR A CA 1
ATOM 1342 C C . TYR A 1 161 ? -0.307 -48.987 71.776 1.00 37.78 161 TYR A C 1
ATOM 1344 O O . TYR A 1 161 ? 0.171 -47.873 71.920 1.00 37.78 161 TYR A O 1
ATOM 1352 N N . HIS A 1 162 ? -1.600 -49.227 72.015 1.00 36.88 162 HIS A N 1
ATOM 1353 C CA . HIS A 1 162 ? -2.140 -49.159 73.380 1.00 36.88 162 HIS A CA 1
ATOM 1354 C C . HIS A 1 162 ? -3.548 -49.761 73.423 1.00 36.88 162 HIS A C 1
ATOM 1356 O O . HIS A 1 162 ? -4.416 -49.416 72.624 1.00 36.88 162 HIS A O 1
ATOM 1362 N N . GLY A 1 163 ? -3.742 -50.709 74.335 1.00 32.50 163 GLY A N 1
ATOM 1363 C CA . GLY A 1 163 ? -5.023 -51.335 74.601 1.00 32.50 163 GLY A CA 1
ATOM 1364 C C . GLY A 1 163 ? -5.762 -50.655 75.754 1.00 32.50 163 GLY A C 1
ATOM 1365 O O . GLY A 1 163 ? -5.142 -50.118 76.659 1.00 32.50 163 GLY A O 1
ATOM 1366 N N . MET A 1 164 ? -7.086 -50.815 75.708 1.00 30.44 164 MET A N 1
ATOM 1367 C CA . MET A 1 164 ? -7.970 -51.106 76.845 1.00 30.44 164 MET A CA 1
ATOM 1368 C C . MET A 1 164 ? -8.273 -49.988 77.870 1.00 30.44 164 MET A C 1
ATOM 1370 O O . MET A 1 164 ? -7.446 -49.632 78.696 1.00 30.44 164 MET A O 1
ATOM 1374 N N . SER A 1 165 ? -9.566 -49.627 77.882 1.00 31.36 165 SER A N 1
ATOM 1375 C CA . SER A 1 165 ? -10.443 -49.373 79.046 1.00 31.36 165 SER A CA 1
ATOM 1376 C C . SER A 1 165 ? -10.265 -48.115 79.915 1.00 31.36 165 SER A C 1
ATOM 1378 O O . SER A 1 165 ? -9.257 -47.949 80.586 1.00 31.36 165 SER A O 1
ATOM 1380 N N . SER A 1 166 ? -11.352 -47.340 80.065 1.00 32.56 166 SER A N 1
ATOM 1381 C CA . SER A 1 166 ? -12.173 -47.255 81.301 1.00 32.56 166 SER A CA 1
ATOM 1382 C C . SER A 1 166 ? -12.781 -45.859 81.542 1.00 32.56 166 SER A C 1
ATOM 1384 O O . SER A 1 166 ? -12.078 -44.865 81.446 1.00 32.56 166 SER A O 1
ATOM 1386 N N . GLU A 1 167 ? -14.075 -45.869 81.892 1.00 34.00 167 GLU A N 1
ATOM 1387 C CA . GLU A 1 167 ? -14.886 -44.937 82.708 1.00 34.00 167 GLU A CA 1
ATOM 1388 C C . GLU A 1 167 ? -14.792 -43.400 82.593 1.00 34.00 167 GLU A C 1
ATOM 1390 O O . GLU A 1 167 ? -13.728 -42.797 82.553 1.00 34.00 167 GLU A O 1
ATOM 1395 N N . GLY A 1 168 ? -15.962 -42.756 82.752 1.00 31.78 168 GLY A N 1
ATOM 1396 C CA . GLY A 1 168 ? -16.041 -41.453 83.427 1.00 31.78 168 GLY A CA 1
ATOM 1397 C C . GLY A 1 168 ? -16.928 -40.390 82.777 1.00 31.78 168 GLY A C 1
ATOM 1398 O O . GLY A 1 168 ? -16.449 -39.542 82.041 1.00 31.78 168 GLY A O 1
ATOM 1399 N N . SER A 1 169 ? -18.220 -40.441 83.103 1.00 34.66 169 SER A N 1
ATOM 1400 C CA . SER A 1 169 ? -19.255 -39.390 83.160 1.00 34.66 169 SER A CA 1
ATOM 1401 C C . SER A 1 169 ? -18.902 -37.902 82.900 1.00 34.66 169 SER A C 1
ATOM 1403 O O . SER A 1 169 ? -17.992 -37.364 83.519 1.00 34.66 169 SER A O 1
ATOM 1405 N N . LEU A 1 170 ? -19.763 -37.187 82.148 1.00 32.97 170 LEU A N 1
ATOM 1406 C CA . LEU A 1 170 ? -20.735 -36.152 82.606 1.00 32.97 170 LEU A CA 1
ATOM 1407 C C . LEU A 1 170 ? -21.165 -35.183 81.463 1.00 32.97 170 LEU A C 1
ATOM 1409 O O . LEU A 1 170 ? -20.353 -34.685 80.694 1.00 32.97 170 LEU A O 1
ATOM 1413 N N . SER A 1 171 ? -22.484 -34.951 81.400 1.00 31.78 171 SER A N 1
ATOM 1414 C CA . SER A 1 171 ? -23.331 -34.037 80.583 1.00 31.78 171 SER A CA 1
ATOM 1415 C C . SER A 1 171 ? -22.953 -32.530 80.576 1.00 31.78 171 SER A C 1
ATOM 1417 O O . SER A 1 171 ? -22.133 -32.141 81.403 1.00 31.78 171 SER A O 1
ATOM 1419 N N . PRO A 1 172 ? -23.708 -31.614 79.902 1.00 63.34 172 PRO A N 1
ATOM 1420 C CA . PRO A 1 172 ? -24.403 -31.647 78.595 1.00 63.34 172 PRO A CA 1
ATOM 1421 C C . PRO A 1 172 ? -24.149 -30.353 77.750 1.00 63.34 172 PRO A C 1
ATOM 1423 O O . PRO A 1 172 ? -23.515 -29.416 78.219 1.00 63.34 172 PRO A O 1
ATOM 1426 N N . ASP A 1 173 ? -24.693 -30.272 76.523 1.00 31.78 173 ASP A N 1
ATOM 1427 C CA . ASP A 1 173 ? -25.605 -29.190 76.062 1.00 31.78 173 ASP A CA 1
ATOM 1428 C C . ASP A 1 173 ? -25.481 -28.782 74.564 1.00 31.78 173 ASP A C 1
ATOM 1430 O O . ASP A 1 173 ? -24.421 -28.450 74.045 1.00 31.78 173 ASP A O 1
ATOM 1434 N N . SER A 1 174 ? -26.647 -28.794 73.903 1.00 34.69 174 SER A N 1
ATOM 1435 C CA . SER A 1 174 ? -27.123 -27.920 72.817 1.00 34.69 174 SER A CA 1
ATOM 1436 C C . SER A 1 174 ? -26.257 -27.625 71.571 1.00 34.69 174 SER A C 1
ATOM 1438 O O . SER A 1 174 ? -25.406 -26.744 71.570 1.00 34.69 174 SER A O 1
ATOM 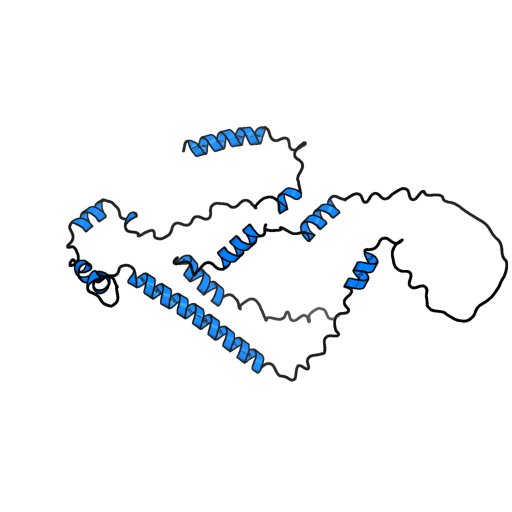1440 N N . ARG A 1 175 ? -26.662 -28.163 70.405 1.00 36.19 175 ARG A N 1
ATOM 1441 C CA . ARG A 1 175 ? -27.542 -27.495 69.402 1.00 36.19 175 ARG A CA 1
ATOM 1442 C C . ARG A 1 175 ? -27.598 -28.309 68.105 1.00 36.19 175 ARG A C 1
ATOM 1444 O O . ARG A 1 175 ? -26.591 -28.572 67.457 1.00 36.19 175 ARG A O 1
ATOM 1451 N N . LYS A 1 176 ? -28.820 -28.650 67.695 1.00 42.53 176 LYS A N 1
ATOM 1452 C CA . LYS A 1 176 ? -29.152 -29.089 66.337 1.00 42.53 176 LYS A CA 1
ATOM 1453 C C . LYS A 1 176 ? -28.938 -27.912 65.377 1.00 42.53 176 LYS A C 1
ATOM 1455 O O . LYS A 1 176 ? -29.503 -26.849 65.608 1.00 42.53 176 LYS A O 1
ATOM 1460 N N . SER A 1 177 ? -28.214 -28.117 64.282 1.00 33.34 177 SER A N 1
ATOM 1461 C CA . SER A 1 177 ? -28.487 -27.399 63.034 1.00 33.34 177 SER A CA 1
ATOM 1462 C C . S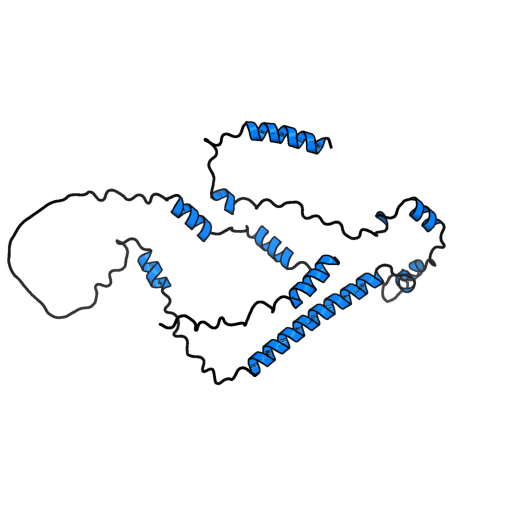ER A 1 177 ? -28.183 -28.310 61.852 1.00 33.34 177 SER A C 1
ATOM 1464 O O . SER A 1 177 ? -27.046 -28.465 61.418 1.00 33.34 177 SER A O 1
ATOM 1466 N N . THR A 1 178 ? -29.237 -28.996 61.422 1.00 37.62 178 THR A N 1
ATOM 1467 C CA . THR A 1 178 ? -29.580 -29.320 60.038 1.00 37.62 178 THR A CA 1
ATOM 1468 C C . THR A 1 178 ? -28.604 -28.763 58.993 1.00 37.62 178 THR A C 1
ATOM 1470 O O . THR A 1 178 ? -28.712 -27.611 58.583 1.00 37.62 178 THR A O 1
ATOM 1473 N N . MET A 1 179 ? -27.682 -29.598 58.510 1.00 37.69 179 MET A N 1
ATOM 1474 C CA . MET A 1 179 ? -26.899 -29.313 57.302 1.00 37.69 179 MET A CA 1
ATOM 1475 C C . MET A 1 179 ? -27.715 -29.774 56.093 1.00 37.69 179 MET A C 1
ATOM 1477 O O . MET A 1 179 ? -27.453 -30.807 55.484 1.00 37.69 179 MET A O 1
ATOM 1481 N N . MET A 1 180 ? -28.797 -29.048 55.820 1.00 35.34 180 MET A N 1
ATOM 1482 C CA . MET A 1 180 ? -29.593 -29.227 54.613 1.00 35.34 180 MET A CA 1
ATOM 1483 C C . MET A 1 180 ? -28.848 -28.553 53.462 1.00 35.34 180 MET A C 1
ATOM 1485 O O . MET A 1 180 ? -28.479 -27.387 53.564 1.00 35.34 180 MET A O 1
ATOM 1489 N N . GLY A 1 181 ? -28.588 -29.350 52.423 1.00 41.28 181 GLY A N 1
ATOM 1490 C CA . GLY A 1 181 ? -28.012 -29.016 51.121 1.00 41.28 181 GLY A CA 1
ATOM 1491 C C . GLY A 1 181 ? -27.524 -27.584 50.918 1.00 41.28 181 GLY A C 1
ATOM 1492 O O . GLY A 1 181 ? -28.300 -26.702 50.555 1.00 41.28 181 GLY A O 1
ATOM 1493 N N . MET A 1 182 ? -26.207 -27.392 50.996 1.00 42.22 182 MET A N 1
ATOM 1494 C CA . MET A 1 182 ? -25.571 -26.336 50.218 1.00 42.22 182 MET A CA 1
ATOM 1495 C C . MET A 1 182 ? -25.624 -26.759 48.750 1.00 42.22 182 MET A C 1
ATOM 1497 O O . MET A 1 182 ? -24.704 -27.373 48.221 1.00 42.22 182 MET A O 1
ATOM 1501 N N . ILE A 1 183 ? -26.743 -26.447 48.097 1.00 42.56 183 ILE A N 1
ATOM 1502 C CA . ILE A 1 183 ? -26.758 -26.233 46.652 1.00 42.56 183 ILE A CA 1
ATOM 1503 C C . ILE A 1 183 ? -25.611 -25.244 46.403 1.00 42.56 183 ILE A C 1
ATOM 1505 O O . ILE A 1 183 ? -25.626 -24.179 47.031 1.00 42.56 183 ILE A O 1
ATOM 1509 N N . PRO A 1 184 ? -24.591 -25.558 45.583 1.00 54.28 184 PRO A N 1
ATOM 1510 C CA . PRO A 1 184 ? -23.613 -24.552 45.219 1.00 54.28 184 PRO A CA 1
ATOM 1511 C C . PRO A 1 184 ? -24.392 -23.497 44.441 1.00 54.28 184 PRO A C 1
ATOM 1513 O O . PRO A 1 184 ? -24.724 -23.693 43.275 1.00 54.28 184 PRO A O 1
ATOM 1516 N N . MET A 1 185 ? -24.765 -22.405 45.108 1.00 50.75 185 MET A N 1
ATOM 1517 C CA . MET A 1 185 ? -25.226 -21.226 44.404 1.00 50.75 185 MET A CA 1
ATOM 1518 C C . MET A 1 185 ? -24.033 -20.814 43.553 1.00 50.75 185 MET A C 1
ATOM 1520 O O . MET A 1 185 ? -22.977 -20.473 44.089 1.00 50.75 185 MET A O 1
ATOM 1524 N N . SER A 1 186 ? -24.159 -20.950 42.236 1.00 60.66 186 SER A N 1
ATOM 1525 C CA . SER A 1 186 ? -23.243 -20.339 41.286 1.00 60.66 186 SER A CA 1
ATOM 1526 C C . SER A 1 186 ? -23.344 -18.833 41.503 1.00 60.66 186 SER A C 1
ATOM 1528 O O . SER A 1 186 ? -24.197 -18.151 40.947 1.00 60.66 186 SER A O 1
ATOM 1530 N N . ASP A 1 187 ? -22.545 -18.331 42.441 1.00 80.56 187 ASP A N 1
ATOM 1531 C CA . ASP A 1 187 ? -22.469 -16.917 42.760 1.00 80.56 187 ASP A CA 1
ATOM 1532 C C . ASP A 1 187 ? -22.016 -16.191 41.488 1.00 80.56 187 ASP A C 1
ATOM 1534 O O . ASP A 1 187 ? -21.120 -16.687 40.794 1.00 80.56 187 ASP A O 1
ATOM 1538 N N . ALA A 1 188 ? -22.597 -15.034 41.165 1.00 82.12 188 ALA A N 1
ATOM 1539 C CA . ALA A 1 188 ? -22.270 -14.284 39.946 1.00 82.12 188 ALA A CA 1
ATOM 1540 C C . ALA A 1 188 ? -20.754 -14.022 39.840 1.00 82.12 188 ALA A C 1
ATOM 1542 O O . ALA A 1 188 ? -20.161 -14.054 38.760 1.00 82.12 188 ALA A O 1
ATOM 1543 N N . ARG A 1 189 ? -20.092 -13.862 40.995 1.00 84.94 189 ARG A N 1
ATOM 1544 C CA . ARG A 1 189 ? -18.632 -13.791 41.116 1.00 84.94 189 ARG A CA 1
ATOM 1545 C C . ARG A 1 189 ? -17.937 -15.084 40.680 1.00 84.94 189 ARG A C 1
ATOM 1547 O O . ARG A 1 189 ? -16.907 -15.032 40.010 1.00 84.94 189 ARG A O 1
ATOM 1554 N N . SER A 1 190 ? -18.461 -16.240 41.079 1.00 87.50 190 SER A N 1
ATOM 1555 C CA . SER A 1 190 ? -17.921 -17.551 40.710 1.00 87.50 190 SER A CA 1
ATOM 1556 C C . SER A 1 190 ? -18.044 -17.808 39.205 1.00 87.50 190 SER A C 1
ATOM 1558 O O . SER A 1 190 ? -17.072 -18.273 38.604 1.00 87.50 190 SER A O 1
ATOM 1560 N N . ASP A 1 191 ? -19.161 -17.401 38.593 1.00 85.56 191 ASP A N 1
ATOM 1561 C CA . ASP A 1 191 ? -19.412 -17.514 37.154 1.00 85.56 191 ASP A CA 1
ATOM 1562 C C . ASP A 1 191 ? -18.534 -16.561 36.345 1.00 85.56 191 ASP A C 1
ATOM 1564 O O . ASP A 1 191 ? -17.907 -16.985 35.372 1.00 85.56 191 ASP A O 1
ATOM 1568 N N . LEU A 1 192 ? -18.382 -15.310 36.793 1.00 87.25 192 LEU A N 1
ATOM 1569 C CA . LEU A 1 192 ? -17.453 -14.346 36.201 1.00 87.25 192 LEU A CA 1
ATOM 1570 C C . LEU A 1 192 ? -16.011 -14.860 36.245 1.00 87.25 192 LEU A C 1
ATOM 1572 O O . LEU A 1 192 ? -15.312 -14.870 35.231 1.00 87.25 192 LEU A O 1
ATOM 1576 N N . LEU A 1 193 ? -15.561 -15.345 37.404 1.00 89.38 193 LEU A N 1
ATOM 1577 C CA . LEU A 1 193 ? -14.224 -15.916 37.535 1.00 89.38 193 LEU A CA 1
ATOM 1578 C C . LEU A 1 193 ? -14.070 -17.187 36.694 1.00 89.38 193 LEU A C 1
ATOM 1580 O O . LEU A 1 193 ? -12.994 -17.437 36.154 1.00 89.38 193 LEU A O 1
ATOM 1584 N N . ALA A 1 194 ? -15.121 -17.995 36.554 1.00 83.81 194 ALA A N 1
ATOM 1585 C CA . ALA A 1 194 ? -15.102 -19.161 35.685 1.00 83.81 194 ALA A CA 1
ATOM 1586 C C . ALA A 1 194 ? -15.054 -18.762 34.200 1.00 83.81 194 ALA A C 1
ATOM 1588 O O . ALA A 1 194 ? -14.374 -19.435 33.430 1.00 83.81 194 ALA A O 1
ATOM 1589 N N . ALA A 1 195 ? -15.702 -17.668 33.796 1.00 83.88 195 ALA A N 1
ATOM 1590 C CA . ALA A 1 195 ? -15.612 -17.110 32.448 1.00 83.88 195 ALA A CA 1
ATOM 1591 C C . ALA A 1 195 ? -14.202 -16.571 32.146 1.00 83.88 195 ALA A C 1
ATOM 1593 O O . ALA A 1 195 ? -13.631 -16.922 31.116 1.00 83.88 195 ALA A O 1
ATOM 1594 N N . ILE A 1 196 ? -13.588 -15.829 33.078 1.00 84.19 196 ILE A N 1
ATOM 1595 C CA . ILE A 1 196 ? -12.199 -15.344 32.960 1.00 84.19 196 ILE A CA 1
ATOM 1596 C C . ILE A 1 196 ? -11.215 -16.517 32.886 1.00 84.19 196 ILE A C 1
ATOM 1598 O O . ILE A 1 196 ? -10.349 -16.542 32.015 1.00 84.19 196 ILE A O 1
ATOM 1602 N N . ARG A 1 197 ? -11.371 -17.522 33.762 1.00 82.19 197 ARG A N 1
ATOM 1603 C CA . ARG A 1 197 ? -10.533 -18.734 33.753 1.00 82.19 197 ARG A CA 1
ATOM 1604 C C . ARG A 1 197 ? -10.688 -19.548 32.469 1.00 82.19 197 ARG A C 1
ATOM 1606 O O . ARG A 1 197 ? -9.715 -20.152 32.032 1.00 82.19 197 ARG A O 1
ATOM 1613 N N . ARG A 1 198 ? -11.893 -19.597 31.885 1.00 79.25 198 ARG A N 1
ATOM 1614 C CA . ARG A 1 198 ? -12.137 -20.247 30.584 1.00 79.25 198 ARG A CA 1
ATOM 1615 C C . ARG A 1 198 ? -11.517 -19.466 29.424 1.00 79.25 198 ARG A C 1
ATOM 1617 O O . ARG A 1 198 ? -11.110 -20.099 28.452 1.00 79.25 198 ARG A O 1
ATOM 1624 N N . GLY A 1 199 ? -11.426 -18.140 29.545 1.00 73.31 199 GLY A N 1
ATOM 1625 C CA . GLY A 1 199 ? -10.872 -17.243 28.534 1.00 73.31 199 GLY A CA 1
ATOM 1626 C C . GLY A 1 199 ? -11.732 -17.146 27.269 1.00 73.31 199 GLY A C 1
ATOM 1627 O O . GLY A 1 199 ? -12.717 -17.867 27.104 1.00 73.31 199 GLY A O 1
ATOM 1628 N N . ILE A 1 200 ? -11.333 -16.258 26.355 1.00 76.38 200 ILE A N 1
ATOM 1629 C CA . ILE A 1 200 ? -11.965 -16.121 25.037 1.00 76.38 200 ILE A CA 1
ATOM 1630 C C . ILE A 1 200 ? -11.425 -17.238 24.143 1.00 76.38 200 ILE A C 1
ATOM 1632 O O . ILE A 1 200 ? -10.282 -17.192 23.689 1.00 76.38 200 ILE A O 1
ATOM 1636 N N . GLN A 1 201 ? -12.243 -18.259 23.893 1.00 66.44 201 GLN A N 1
ATOM 1637 C CA . GLN A 1 201 ? -11.883 -19.340 22.979 1.00 66.44 201 GLN A CA 1
ATOM 1638 C C . GLN A 1 201 ? -12.187 -18.918 21.544 1.00 66.44 201 GLN A C 1
ATOM 1640 O O . GLN A 1 201 ? -13.341 -18.860 21.116 1.00 66.44 201 GLN A O 1
ATOM 1645 N N . LEU A 1 202 ? -11.143 -18.648 20.765 1.00 62.12 202 LEU A N 1
ATOM 1646 C CA . LEU A 1 202 ? -11.289 -18.533 19.321 1.00 62.12 202 LEU A CA 1
ATOM 1647 C C . LEU A 1 202 ? -11.681 -19.912 18.778 1.00 62.12 202 LEU A C 1
ATOM 1649 O O . LEU A 1 202 ? -11.019 -20.911 19.050 1.00 62.12 202 LEU A O 1
ATOM 1653 N N . ARG A 1 203 ? -12.764 -19.996 17.993 1.00 66.25 203 ARG A N 1
ATOM 1654 C CA . ARG A 1 203 ? -13.089 -21.239 17.271 1.00 66.25 203 ARG A CA 1
ATOM 1655 C C . ARG A 1 203 ? -11.867 -21.660 16.452 1.00 66.25 203 ARG A C 1
ATOM 1657 O O . ARG A 1 203 ? -11.236 -20.802 15.850 1.00 66.25 203 ARG A O 1
ATOM 1664 N N . LYS A 1 204 ? -11.579 -22.958 16.348 1.00 63.19 204 LYS A N 1
ATOM 1665 C CA . LYS A 1 204 ? -10.380 -23.488 15.663 1.00 63.19 204 LYS A CA 1
ATOM 1666 C C . LYS A 1 204 ? -10.140 -22.895 14.264 1.00 63.19 204 LYS A C 1
ATOM 1668 O O . LYS A 1 204 ? -9.012 -22.592 13.907 1.00 63.19 204 LYS A O 1
ATOM 1673 N N . VAL A 1 205 ? -11.210 -22.649 13.503 1.00 62.44 205 VAL A N 1
ATOM 1674 C CA . VAL A 1 205 ? -11.156 -21.992 12.180 1.00 62.44 205 VAL A CA 1
ATOM 1675 C C . VAL A 1 205 ? -10.749 -20.514 12.276 1.00 62.44 205 VAL A C 1
ATOM 1677 O O . VAL A 1 205 ? -10.052 -19.992 11.415 1.00 62.44 205 VAL A O 1
ATOM 1680 N N . GLN A 1 206 ? -11.182 -19.823 13.325 1.00 61.19 206 GLN A N 1
ATOM 1681 C CA . GLN A 1 206 ? -10.854 -18.426 13.586 1.00 61.19 206 GLN A CA 1
ATOM 1682 C C . GLN A 1 206 ? -9.439 -18.263 14.144 1.00 61.19 206 GLN A C 1
ATOM 1684 O O . GLN A 1 206 ? -8.737 -17.353 13.721 1.00 61.19 206 GLN A O 1
ATOM 1689 N N . GLU A 1 207 ? -9.006 -19.169 15.018 1.00 67.94 207 GLU A N 1
ATOM 1690 C CA . GLU A 1 207 ? -7.624 -19.225 15.492 1.00 67.94 207 GLU A CA 1
ATOM 1691 C C . GLU A 1 207 ? -6.662 -19.537 14.341 1.00 67.94 207 GLU A C 1
ATOM 1693 O O . GLU A 1 207 ? -5.652 -18.859 14.186 1.00 67.94 207 GLU A O 1
ATOM 1698 N N . GLN A 1 208 ? -7.010 -20.497 13.476 1.00 64.81 208 GLN A N 1
ATOM 1699 C CA . GLN A 1 208 ? -6.228 -20.814 12.282 1.00 64.81 208 GLN A CA 1
ATOM 1700 C C . GLN A 1 208 ? -6.146 -19.616 11.332 1.00 64.81 208 GLN A C 1
ATOM 1702 O O . GLN A 1 208 ? -5.057 -19.290 10.879 1.00 64.81 208 GLN A O 1
ATOM 1707 N N . ARG A 1 209 ? -7.259 -18.909 11.095 1.00 66.44 209 ARG A N 1
ATOM 1708 C CA . ARG A 1 209 ? -7.279 -17.706 10.251 1.00 66.44 209 ARG A CA 1
ATOM 1709 C C . ARG A 1 209 ? -6.491 -16.541 10.859 1.00 66.44 209 ARG A C 1
ATOM 1711 O O . ARG A 1 209 ? -5.857 -15.802 10.119 1.00 66.44 209 ARG A O 1
ATOM 1718 N N . GLU A 1 210 ? -6.498 -16.367 12.181 1.00 66.06 210 GLU A N 1
ATOM 1719 C CA . GLU A 1 210 ? -5.667 -15.359 12.860 1.00 66.06 210 GLU A CA 1
ATOM 1720 C C . GLU A 1 210 ? -4.179 -15.740 12.886 1.00 66.06 210 GLU A C 1
ATOM 1722 O O . GLU A 1 210 ? -3.322 -14.871 12.733 1.00 66.06 210 GLU A O 1
ATOM 1727 N N . GLN A 1 211 ? -3.844 -17.024 13.044 1.00 58.25 211 GLN A N 1
ATOM 1728 C CA . GLN A 1 211 ? -2.465 -17.514 12.936 1.00 58.25 211 GLN A CA 1
ATOM 1729 C C . GLN A 1 211 ? -1.940 -17.423 11.500 1.00 58.25 211 GLN A C 1
ATOM 1731 O O . GLN A 1 211 ? -0.783 -17.060 11.298 1.00 58.25 211 GLN A O 1
ATOM 1736 N N . GLU A 1 212 ? -2.783 -17.707 10.509 1.00 59.38 212 GLU A N 1
ATOM 1737 C CA . GLU A 1 212 ? -2.485 -17.535 9.088 1.00 59.38 212 GLU A CA 1
ATOM 1738 C C . GLU A 1 212 ? -2.336 -16.050 8.734 1.00 59.38 212 GLU A C 1
ATOM 1740 O O . GLU A 1 212 ? -1.362 -15.690 8.085 1.00 59.38 212 GLU A O 1
ATOM 1745 N N . ALA A 1 213 ? -3.179 -15.168 9.285 1.00 60.19 213 ALA A N 1
ATOM 1746 C CA . ALA A 1 213 ? -3.029 -13.715 9.158 1.00 60.19 213 ALA A CA 1
ATOM 1747 C C . ALA A 1 213 ? -1.741 -13.177 9.814 1.00 60.19 213 ALA A C 1
ATOM 1749 O O . ALA A 1 213 ? -1.133 -12.245 9.300 1.00 60.19 213 ALA A O 1
ATOM 1750 N N . LYS A 1 214 ? -1.270 -13.771 10.922 1.00 55.91 214 LYS A N 1
ATOM 1751 C CA . LYS A 1 214 ? 0.057 -13.463 11.502 1.00 55.91 214 LYS A CA 1
ATOM 1752 C C . LYS A 1 214 ? 1.216 -14.006 10.661 1.00 55.91 214 LYS A C 1
ATOM 1754 O O . LYS A 1 214 ? 2.331 -13.498 10.758 1.00 55.91 214 LYS A O 1
ATOM 1759 N N . ARG A 1 215 ? 0.968 -15.062 9.885 1.00 50.69 215 ARG A N 1
ATOM 1760 C CA . ARG A 1 215 ? 1.917 -15.695 8.960 1.00 50.69 215 ARG A CA 1
ATOM 1761 C C . ARG A 1 215 ? 1.871 -15.115 7.551 1.00 50.69 215 ARG A C 1
ATOM 1763 O O . ARG A 1 215 ? 2.634 -15.602 6.716 1.00 50.69 215 ARG A O 1
ATOM 1770 N N . GLU A 1 216 ? 1.009 -14.125 7.306 1.00 44.69 216 GLU A N 1
ATOM 1771 C CA . GLU A 1 216 ? 0.827 -13.501 5.998 1.00 44.69 216 GLU A CA 1
ATOM 1772 C C . GLU A 1 216 ? 2.194 -13.239 5.347 1.00 44.69 216 GLU A C 1
ATOM 1774 O O . GLU A 1 216 ? 3.101 -12.686 5.993 1.00 44.69 216 GLU A O 1
ATOM 1779 N N . PRO A 1 217 ? 2.383 -13.684 4.093 1.00 53.12 217 PRO A N 1
ATOM 1780 C CA . PRO A 1 217 ? 3.593 -13.382 3.353 1.00 53.12 217 PRO A CA 1
ATOM 1781 C C . PRO A 1 217 ? 3.774 -11.867 3.361 1.00 53.12 217 PRO A C 1
ATOM 1783 O O . PRO A 1 217 ? 2.814 -11.139 3.148 1.00 53.12 217 PRO A O 1
ATOM 1786 N N . VAL A 1 218 ? 4.999 -11.416 3.657 1.00 59.84 218 VAL A N 1
ATOM 1787 C CA . VAL A 1 218 ? 5.396 -10.001 3.769 1.00 59.84 218 VAL A CA 1
ATOM 1788 C C . VAL A 1 218 ? 4.541 -9.132 2.853 1.00 59.84 218 VAL A C 1
ATOM 1790 O O . VAL A 1 218 ? 4.745 -9.161 1.637 1.00 59.84 218 VAL A O 1
ATOM 1793 N N . GLY A 1 219 ? 3.589 -8.395 3.436 1.00 66.94 219 GLY A N 1
ATOM 1794 C CA . GLY A 1 219 ? 2.698 -7.545 2.661 1.00 66.94 219 GLY A CA 1
ATOM 1795 C C . GLY A 1 219 ? 3.532 -6.661 1.742 1.00 66.94 219 GLY A C 1
ATOM 1796 O O . GLY A 1 219 ? 4.499 -6.037 2.184 1.00 66.94 219 GLY A O 1
ATOM 1797 N N . ASN A 1 220 ? 3.189 -6.614 0.454 1.00 83.31 220 ASN A N 1
ATOM 1798 C CA . ASN A 1 220 ? 3.846 -5.742 -0.527 1.00 83.31 220 ASN A CA 1
ATOM 1799 C C . ASN A 1 220 ? 3.473 -4.258 -0.322 1.00 83.31 220 ASN A C 1
ATOM 1801 O O . ASN A 1 220 ? 3.508 -3.470 -1.261 1.00 83.31 220 ASN A O 1
ATOM 1805 N N . ASP A 1 221 ? 3.097 -3.884 0.894 1.00 89.62 221 ASP A N 1
ATOM 1806 C CA . ASP A 1 221 ? 2.742 -2.536 1.287 1.00 89.62 221 ASP A CA 1
ATOM 1807 C C . ASP A 1 221 ? 3.920 -1.875 2.015 1.00 89.62 221 ASP A C 1
ATOM 1809 O O . ASP A 1 221 ? 4.632 -2.490 2.815 1.00 89.62 221 ASP A O 1
ATOM 1813 N N . VAL A 1 222 ? 4.105 -0.589 1.727 1.00 92.38 222 VAL A N 1
ATOM 1814 C CA . VAL A 1 222 ? 5.150 0.248 2.305 1.00 92.38 222 VAL A CA 1
ATOM 1815 C C . VAL A 1 222 ? 5.023 0.311 3.827 1.00 92.38 222 VAL A C 1
ATOM 1817 O O . VAL A 1 222 ? 6.032 0.145 4.517 1.00 92.38 222 VAL A O 1
ATOM 1820 N N . ALA A 1 223 ? 3.809 0.511 4.358 1.00 91.94 223 ALA A N 1
ATOM 1821 C CA . ALA A 1 223 ? 3.611 0.638 5.801 1.00 91.94 223 ALA A CA 1
ATOM 1822 C C . ALA A 1 223 ? 3.959 -0.673 6.512 1.00 91.94 223 ALA A C 1
ATOM 1824 O O . ALA A 1 223 ? 4.744 -0.673 7.456 1.00 91.94 223 ALA A O 1
ATOM 1825 N N . THR A 1 224 ? 3.488 -1.803 5.984 1.00 91.88 224 THR A N 1
ATOM 1826 C CA . THR A 1 224 ? 3.803 -3.140 6.514 1.00 91.88 224 THR A CA 1
ATOM 1827 C C . THR A 1 224 ? 5.312 -3.423 6.541 1.00 91.88 224 THR A C 1
ATOM 1829 O O . THR A 1 224 ? 5.842 -3.918 7.541 1.00 91.88 224 THR A O 1
ATOM 1832 N N . ILE A 1 225 ? 6.031 -3.083 5.464 1.00 93.00 225 ILE A N 1
ATOM 1833 C CA . ILE A 1 225 ? 7.489 -3.270 5.373 1.00 93.00 225 ILE A CA 1
ATOM 1834 C C . ILE A 1 225 ? 8.223 -2.409 6.413 1.00 93.00 225 ILE A C 1
ATOM 1836 O O . ILE A 1 225 ? 9.128 -2.907 7.090 1.00 93.00 225 ILE A O 1
ATOM 1840 N N . LEU A 1 226 ? 7.824 -1.145 6.582 1.00 93.81 226 LEU A N 1
ATOM 1841 C CA . LEU A 1 226 ? 8.414 -0.245 7.577 1.00 93.81 226 LEU A CA 1
ATOM 1842 C C . LEU A 1 226 ? 8.109 -0.689 9.011 1.00 93.81 226 LEU A C 1
ATOM 1844 O O . LEU A 1 226 ? 9.029 -0.778 9.824 1.00 93.81 226 LEU A O 1
ATOM 1848 N N . SER A 1 227 ? 6.856 -1.040 9.314 1.00 91.81 227 SER A N 1
ATOM 1849 C CA . SER A 1 227 ? 6.453 -1.535 10.635 1.00 91.81 227 SER A CA 1
ATOM 1850 C C . SER A 1 227 ? 7.269 -2.755 11.051 1.00 91.81 227 SER A C 1
ATOM 1852 O O . SER A 1 227 ? 7.720 -2.837 12.192 1.00 91.81 227 SER A O 1
ATOM 1854 N N . ARG A 1 228 ? 7.530 -3.681 10.120 1.00 89.94 228 ARG A N 1
ATOM 1855 C CA . ARG A 1 228 ? 8.357 -4.863 10.394 1.00 89.94 228 ARG A CA 1
ATOM 1856 C C . ARG A 1 228 ? 9.795 -4.496 10.762 1.00 89.94 228 ARG A C 1
ATOM 1858 O O . ARG A 1 228 ? 10.359 -5.113 11.664 1.00 89.94 228 ARG A O 1
ATOM 1865 N N . ARG A 1 229 ? 10.392 -3.526 10.067 1.00 91.75 229 ARG A N 1
ATOM 1866 C CA . ARG A 1 229 ? 11.757 -3.068 10.351 1.00 91.75 229 ARG A CA 1
ATOM 1867 C C . ARG A 1 229 ? 11.847 -2.430 11.735 1.00 91.75 229 ARG A C 1
ATOM 1869 O O . ARG A 1 229 ? 12.695 -2.828 12.527 1.00 91.75 229 ARG A O 1
ATOM 1876 N N . ILE A 1 230 ? 10.933 -1.506 12.023 1.00 92.06 230 ILE A N 1
ATOM 1877 C CA . ILE A 1 230 ? 10.830 -0.824 13.317 1.00 92.06 230 ILE A CA 1
ATOM 1878 C C . ILE A 1 230 ? 10.663 -1.863 14.432 1.00 92.06 230 ILE A C 1
ATOM 1880 O O . ILE A 1 230 ? 11.439 -1.878 15.377 1.00 92.06 230 ILE A O 1
ATOM 1884 N N . ALA A 1 231 ? 9.745 -2.822 14.293 1.00 90.12 231 ALA A N 1
ATOM 1885 C CA . ALA A 1 231 ? 9.544 -3.859 15.309 1.00 90.12 231 ALA A CA 1
ATOM 1886 C C . ALA A 1 231 ? 10.833 -4.638 15.648 1.00 90.12 231 ALA A C 1
ATOM 1888 O O . ALA A 1 231 ? 11.091 -4.932 16.816 1.00 90.12 231 ALA A O 1
ATOM 1889 N N . VAL A 1 232 ? 11.675 -4.938 14.649 1.00 89.75 232 VAL A N 1
ATOM 1890 C CA . VAL A 1 232 ? 12.985 -5.576 14.877 1.00 89.75 232 VAL A CA 1
ATOM 1891 C C . VAL A 1 232 ? 13.945 -4.652 15.629 1.00 89.75 232 VAL A C 1
ATOM 1893 O O . VAL A 1 232 ? 14.708 -5.139 16.463 1.00 89.75 232 VAL A O 1
ATOM 1896 N N . GLU A 1 233 ? 13.921 -3.346 15.368 1.00 84.12 233 GLU A N 1
ATOM 1897 C CA . GLU A 1 233 ? 14.752 -2.364 16.072 1.00 84.12 233 GLU A CA 1
ATOM 1898 C C . GLU A 1 233 ? 14.348 -2.238 17.554 1.00 84.12 233 GLU A C 1
ATOM 1900 O O . GLU A 1 233 ? 15.232 -2.336 18.403 1.00 84.12 233 GLU A O 1
ATOM 1905 N N . TYR A 1 234 ? 13.050 -2.174 17.874 1.00 77.19 234 TYR A N 1
ATOM 1906 C CA . TYR A 1 234 ? 12.545 -1.900 19.233 1.00 77.19 234 TYR A CA 1
ATOM 1907 C C . TYR A 1 234 ? 12.389 -3.120 20.162 1.00 77.19 234 TYR A C 1
ATOM 1909 O O . TYR A 1 234 ? 12.244 -2.936 21.364 1.00 77.19 234 TYR A O 1
ATOM 1917 N N . SER A 1 235 ? 12.470 -4.362 19.668 1.00 72.00 235 SER A N 1
ATOM 1918 C CA . SER A 1 235 ? 12.305 -5.578 20.502 1.00 72.00 235 SER A CA 1
ATOM 1919 C C . SER A 1 235 ? 13.424 -5.835 21.545 1.00 72.00 235 SER A C 1
ATOM 1921 O O . SER A 1 235 ? 13.531 -6.959 22.023 1.00 72.00 235 SER A O 1
ATOM 1923 N N . GLU A 1 236 ? 14.296 -4.867 21.859 1.00 55.34 236 GLU A N 1
ATOM 1924 C CA . GLU A 1 236 ? 15.380 -5.032 22.858 1.00 55.34 236 GLU A CA 1
ATOM 1925 C C . GLU A 1 236 ? 15.399 -3.986 23.983 1.00 55.34 236 GLU A C 1
ATOM 1927 O O . GLU A 1 236 ? 16.202 -4.123 24.890 1.00 55.34 236 GLU A O 1
ATOM 1932 N N . SER A 1 237 ? 14.542 -2.959 23.963 1.00 47.16 237 SER A N 1
ATOM 1933 C CA . SER A 1 237 ? 14.636 -1.858 24.941 1.00 47.16 237 SER A CA 1
ATOM 1934 C C . SER A 1 237 ? 13.936 -2.120 26.289 1.00 47.16 237 SER A C 1
ATOM 1936 O O . SER A 1 237 ? 13.872 -1.199 27.097 1.00 47.16 237 SER A O 1
ATOM 1938 N N . ASP A 1 238 ? 13.393 -3.316 26.532 1.00 46.47 238 ASP A N 1
ATOM 1939 C CA . ASP A 1 238 ? 12.539 -3.606 27.703 1.00 46.47 238 ASP A CA 1
ATOM 1940 C C . ASP A 1 238 ? 13.095 -4.691 28.653 1.00 46.47 238 ASP A C 1
ATOM 1942 O O . ASP A 1 238 ? 12.355 -5.186 29.497 1.00 46.47 238 ASP A O 1
ATOM 1946 N N . ASP A 1 239 ? 14.372 -5.083 28.551 1.00 50.97 239 ASP A N 1
ATOM 1947 C CA . ASP A 1 239 ? 14.966 -6.068 29.475 1.00 50.97 239 ASP A CA 1
ATOM 1948 C C . ASP A 1 239 ? 16.406 -5.667 29.852 1.00 50.97 239 ASP A C 1
ATOM 1950 O O . ASP A 1 239 ? 17.198 -5.332 28.973 1.00 50.97 239 ASP A O 1
ATOM 1954 N N . ASP A 1 240 ? 16.711 -5.708 31.153 1.00 50.78 240 ASP A N 1
ATOM 1955 C CA . ASP A 1 240 ? 17.974 -5.361 31.841 1.00 50.78 240 ASP A CA 1
ATOM 1956 C C . ASP A 1 240 ? 18.274 -3.889 32.205 1.00 50.78 240 ASP A C 1
ATOM 1958 O O . ASP A 1 240 ? 19.366 -3.364 31.983 1.00 50.78 240 ASP A O 1
ATOM 1962 N N . SER A 1 241 ? 17.379 -3.267 32.972 1.00 46.84 241 SER A N 1
ATOM 1963 C CA . SER A 1 241 ? 17.853 -2.620 34.206 1.00 46.84 241 SER A CA 1
ATOM 1964 C C . SER A 1 241 ? 17.147 -3.279 35.382 1.00 46.84 241 SER A C 1
ATOM 1966 O O . SER A 1 241 ? 16.011 -2.919 35.699 1.00 46.84 241 SER A O 1
ATOM 1968 N N . GLU A 1 242 ? 17.801 -4.289 35.972 1.00 46.09 242 GLU A N 1
ATOM 1969 C CA . GLU A 1 242 ? 17.406 -4.843 37.265 1.00 46.09 242 GLU A CA 1
ATOM 1970 C C . GLU A 1 242 ? 17.177 -3.680 38.232 1.00 46.09 242 GLU A C 1
ATOM 1972 O O . GLU A 1 242 ? 18.044 -2.828 38.432 1.00 46.09 242 GLU A O 1
ATOM 1977 N N . LEU A 1 243 ? 15.960 -3.622 38.769 1.00 43.72 243 LEU A N 1
ATOM 1978 C CA . LEU A 1 243 ? 15.624 -2.782 39.900 1.00 43.72 243 LEU A CA 1
ATOM 1979 C C . LEU A 1 243 ? 16.604 -3.138 41.017 1.00 43.72 243 LEU A C 1
ATOM 1981 O O . LEU A 1 243 ? 16.582 -4.258 41.524 1.00 43.72 243 LEU A O 1
ATOM 1985 N N . ASP A 1 244 ? 17.469 -2.190 41.360 1.00 46.31 244 ASP A N 1
ATOM 1986 C CA . ASP A 1 244 ? 18.266 -2.197 42.580 1.00 46.31 244 ASP A CA 1
ATOM 1987 C C . ASP A 1 244 ? 17.295 -2.184 43.777 1.00 46.31 244 ASP A C 1
ATOM 1989 O O . ASP A 1 244 ? 16.934 -1.140 44.318 1.00 46.31 244 ASP A O 1
ATOM 1993 N N . GLU A 1 245 ? 16.762 -3.357 44.129 1.00 51.62 245 GLU A N 1
ATOM 1994 C CA . GLU A 1 245 ? 15.974 -3.589 45.338 1.00 51.62 245 GLU A CA 1
ATOM 1995 C C . GLU A 1 245 ? 16.916 -3.602 46.550 1.00 51.62 245 GLU A C 1
ATOM 1997 O O . GLU A 1 245 ? 17.155 -4.636 47.172 1.00 51.62 245 GLU A O 1
ATOM 2002 N N . ASN A 1 246 ? 17.461 -2.439 46.912 1.00 53.59 246 ASN A N 1
ATOM 2003 C CA . ASN A 1 246 ? 18.225 -2.281 48.149 1.00 53.59 246 ASN A CA 1
ATOM 2004 C C . ASN A 1 246 ? 17.895 -1.007 48.950 1.00 53.59 246 ASN A C 1
ATOM 2006 O O . ASN A 1 246 ? 18.729 -0.535 49.716 1.00 53.59 246 ASN A O 1
ATOM 2010 N N . GLU A 1 247 ? 16.653 -0.510 48.888 1.00 53.09 247 GLU A N 1
ATOM 2011 C CA . GLU A 1 247 ? 16.197 0.627 49.717 1.00 53.09 247 GLU A CA 1
ATOM 2012 C C . GLU A 1 247 ? 15.004 0.297 50.639 1.00 53.09 247 GLU A C 1
ATOM 2014 O O . GLU A 1 247 ? 14.128 1.122 50.856 1.00 53.09 247 GLU A O 1
ATOM 2019 N N . TRP A 1 248 ? 14.945 -0.917 51.193 1.00 65.81 248 TRP A N 1
ATOM 2020 C CA . TRP A 1 248 ? 14.047 -1.242 52.320 1.00 65.81 248 TRP A CA 1
ATOM 2021 C C . TRP A 1 248 ? 14.713 -2.219 53.301 1.00 65.81 248 TRP A C 1
ATOM 2023 O O . TRP A 1 248 ? 14.170 -3.281 53.605 1.00 65.81 248 TRP A O 1
ATOM 2033 N N . SER A 1 249 ? 15.904 -1.865 53.792 1.00 53.16 249 SER A N 1
ATOM 2034 C CA . SER A 1 249 ? 16.536 -2.562 54.920 1.00 53.16 249 SER A CA 1
ATOM 2035 C C . SER A 1 249 ? 16.562 -1.660 56.158 1.00 53.16 249 SER A C 1
ATOM 2037 O O . SER A 1 249 ? 17.427 -0.794 56.253 1.00 53.16 249 SER A O 1
ATOM 2039 N N . ASP A 1 250 ? 15.611 -1.962 57.051 1.00 52.94 250 ASP A N 1
ATOM 2040 C CA . ASP A 1 250 ? 15.403 -1.582 58.470 1.00 52.94 250 ASP A CA 1
ATOM 2041 C C . ASP A 1 250 ? 15.170 -0.100 58.829 1.00 52.94 250 ASP A C 1
ATOM 2043 O O . ASP A 1 250 ? 16.138 0.691 58.908 1.00 52.94 250 ASP A O 1
#

Secondary structure (DSSP, 8-state):
-HHHHHHHHHHHHHHHT--TTT----TTHHHHSPPP---------TTSGGGS-HHHHHHHHHSPPPP-GGGGGGG-TT---GGGGT--TTHHHHHHHHHHHHHHHHHHHHHHHHHHHHHHHS-TTS----------THHHHHHHTS-TTSSPP----------------------------------HHHHHHHHHHH-----HHHHHHHHHHHT----SSHHHHHHHHHHHHHTTTTS-------S---

InterPro domains:
  IPR003124 WH2 domain [PF02205] (186-211)
  IPR003124 WH2 domain [PS51082] (188-205)
  IPR003124 WH2 domain [SM00246] (188-205)
  IPR028288 SCAR/WAVE family [PTHR12902] (2-123)

Sequence (250 aa):
MSSLQERVDQLAVKVTQLDSTVEEVSLQDINMRKAFKSSTIQDQQVVSRTSVPNPVVEMYHRCDKPPPLNILTPYRDDKKDALKFYTDPSYFFNLWKEKMLQATEDKRKEKRRQKEQQKQVEDPSREVKKVRKARNRRQEWNVLAYDKEFRPDARLTPSPYHGMSSEGSLSPDSRKSTMMGMIPMSDARSDLLAAIRRGIQLRKVQEQREQEAKREPVGNDVATILSRRIAVEYSESDDDSELDENEWSD

pLDDT: mean 75.07, std 20.8, range [30.44, 97.75]